Protein AF-A0A7R8D2A6-F1 (afdb_monomer)

Organism: Lepeophtheirus salmonis (NCBI:txid72036)

Secondary structure (DSSP, 8-state):
------PPPHHHHHHHHHHHHHHHHHHHHHHHHHHHHHHTT--HHHHHHHHHHHHHHHHHHHHHHHHHHHHHHHHHHHHHTT-PPPP-----PPP----------TTPPPPB-TT--HHHHHHHHHHHHHHHHHTTGGGS-HHHHHHHHHTTB-HHHHHHHGGG--TT--SS-SSS--HHHHHHHHHHHHS-HHHHHHHHHT--PPTT--HHHHHHHHHHHHHHHTGGG--HHHHHHHHHHHHHHHHHHHHHHHHHHHTT--

Foldseek 3Di:
DDDDDDDPDPVVVVVVVVVVVVVVVVVVVVVVVVVVCVVVVCDPVVVVVVVVVVVVVVVVVVVVVVVVVVVVVVVVVVVVVPDDDDDDDDDDDDDDDPDPQDQDCPLPDAADDPPDALVVLVVRVVSVVVSCVVSVVVPDQQVSNVVSVVVRYDPVLCVVLVVVDDSPAHCDDPPDCHSSNSSSVVNCVSCPLLNLVLCLLPQDDDVPHDPVVSVVVSVVSCVSSVVVPDDPVSVVVNVVVVVVVVVVVVVVVVVVVVVPPD

Solvent-accessible surface area (backbone atoms only — not comparable to full-atom values): 15760 Å² total; per-residue (Å²): 138,86,82,82,80,80,75,79,58,70,71,58,60,53,52,54,52,51,51,52,54,52,50,54,52,50,54,52,50,52,52,53,49,51,51,49,44,58,75,67,65,63,47,73,75,52,49,57,54,50,51,50,52,49,50,54,49,51,51,54,50,51,55,50,50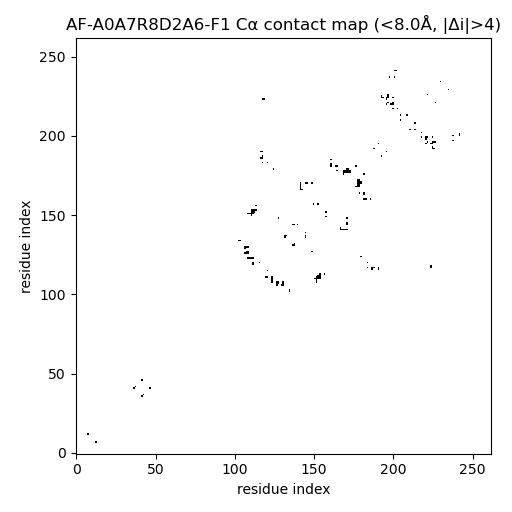,50,56,50,49,58,51,51,51,55,51,53,56,62,56,67,75,67,72,73,84,79,79,87,83,85,84,80,88,81,76,92,73,85,70,83,79,81,75,76,66,89,58,61,58,73,67,49,55,89,85,58,50,71,61,59,50,50,54,43,52,52,40,39,50,52,39,34,60,76,55,50,40,82,77,46,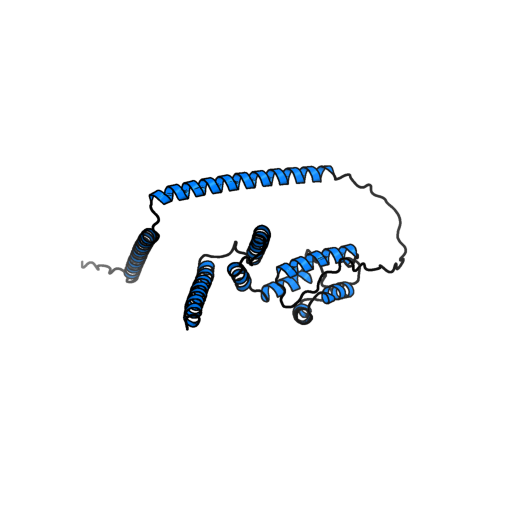60,55,69,59,42,49,51,62,54,51,74,34,43,38,69,72,58,47,66,69,42,47,88,80,52,53,84,83,49,43,64,76,51,94,88,56,89,11,46,55,52,55,50,50,56,50,42,50,67,73,52,37,58,68,56,36,38,49,53,41,78,67,60,70,82,54,90,91,58,56,64,71,61,44,50,56,51,49,55,55,34,39,61,71,26,44,55,92,75,60,52,72,68,58,50,50,56,53,50,54,54,51,54,57,47,52,58,51,54,54,53,51,58,57,59,59,62,69,74,72,79,126

Radius of gyration: 31.32 Å; Cα contacts (8 Å, |Δi|>4): 110; chains: 1; bounding box: 55×88×108 Å

Sequence (262 aa):
MVGRVRKPSEGKLFLDEARIRLQKAYESLEDHYMEKKLWMGIDPDQTDEYNTRLEEYNTQLEEYNTKCQEKLEKLLDTMSLNQQPAEPTLNKPPEPSSSIINIDNSLLPSNLTKDHNPHELAELVKSFKSYFTQNSIDKFPLHVQHTHFYKRIYASLRARISPNIQGATPVFSEVEDGFVKALEDKFLHLCPQFQRRLDFFQYSQRSGQSSAYFVANLEQKAAQANLSEINVDDLHVFLGKMINKLDYDCNLSVAGVVHGIT

Structure (mmCIF, N/CA/C/O backbone):
data_AF-A0A7R8D2A6-F1
#
_entry.id   AF-A0A7R8D2A6-F1
#
loop_
_atom_site.group_PDB
_atom_site.id
_atom_site.type_symbol
_atom_site.label_atom_id
_atom_site.label_alt_id
_atom_site.label_comp_id
_atom_site.label_asym_id
_atom_site.label_entity_id
_atom_site.label_seq_id
_atom_site.pdbx_PDB_ins_code
_atom_site.Cartn_x
_atom_site.Cartn_y
_atom_site.Cartn_z
_atom_site.occupancy
_atom_site.B_iso_or_equiv
_atom_site.auth_seq_id
_atom_site.auth_comp_id
_atom_site.auth_asym_id
_atom_site.auth_atom_id
_atom_site.pdbx_PDB_model_num
ATOM 1 N N . MET A 1 1 ? 13.183 -48.221 66.680 1.00 43.12 1 MET A N 1
ATOM 2 C CA . MET A 1 1 ? 13.020 -47.810 65.269 1.00 43.12 1 MET A CA 1
ATOM 3 C C . MET A 1 1 ? 12.375 -46.433 65.253 1.00 43.12 1 MET A C 1
ATOM 5 O O . MET A 1 1 ? 11.198 -46.332 65.556 1.00 43.12 1 MET A O 1
ATOM 9 N N . VAL A 1 2 ? 13.148 -45.373 65.007 1.00 43.75 2 VAL A N 1
ATOM 10 C CA . VAL A 1 2 ? 12.627 -43.995 64.957 1.00 43.75 2 VAL A CA 1
ATOM 11 C C . VAL A 1 2 ? 12.479 -43.614 63.485 1.00 43.75 2 VAL A C 1
ATOM 13 O O . VAL A 1 2 ? 13.473 -43.505 62.768 1.00 43.75 2 VAL A O 1
ATOM 16 N N . GLY A 1 3 ? 11.235 -43.500 63.017 1.00 52.62 3 GLY A N 1
ATOM 17 C CA . GLY A 1 3 ? 10.915 -43.166 61.631 1.00 52.62 3 GLY A CA 1
ATOM 18 C C . GLY A 1 3 ? 11.256 -41.711 61.317 1.00 52.62 3 GLY A C 1
ATOM 19 O O . GLY A 1 3 ? 10.738 -40.795 61.951 1.00 52.62 3 GLY A O 1
ATOM 20 N N . ARG A 1 4 ? 12.126 -41.482 60.326 1.00 52.50 4 ARG A N 1
ATOM 21 C CA . ARG A 1 4 ? 12.371 -40.141 59.780 1.00 52.50 4 ARG A CA 1
ATOM 22 C C . ARG A 1 4 ? 11.151 -39.691 58.978 1.00 52.50 4 ARG A C 1
ATOM 24 O O . ARG A 1 4 ? 10.925 -40.172 57.870 1.00 52.50 4 ARG A O 1
ATOM 31 N N . VAL A 1 5 ? 10.410 -38.732 59.522 1.00 59.44 5 VAL A N 1
ATOM 32 C CA . VAL A 1 5 ? 9.386 -37.977 58.793 1.00 59.44 5 VAL A CA 1
ATOM 33 C C . VAL A 1 5 ? 10.093 -37.120 57.737 1.00 59.44 5 VAL A C 1
ATOM 35 O O . VAL A 1 5 ? 10.901 -36.251 58.068 1.00 59.44 5 VAL A O 1
ATOM 38 N N . ARG A 1 6 ? 9.848 -37.402 56.451 1.00 54.72 6 ARG A N 1
ATOM 39 C CA . ARG A 1 6 ? 10.399 -36.616 55.337 1.00 54.72 6 ARG A CA 1
ATOM 40 C C . ARG A 1 6 ? 9.693 -35.262 55.299 1.00 54.72 6 ARG A C 1
ATOM 42 O O . ARG A 1 6 ? 8.493 -35.206 55.046 1.00 54.72 6 ARG A O 1
ATOM 49 N N . LYS A 1 7 ? 10.438 -34.182 55.547 1.00 61.62 7 LYS A N 1
ATOM 50 C CA . LYS A 1 7 ? 9.946 -32.816 55.339 1.00 61.62 7 LYS A CA 1
ATOM 51 C C . LYS A 1 7 ? 9.619 -32.628 53.847 1.00 61.62 7 LYS A C 1
ATOM 53 O O . LYS A 1 7 ? 10.422 -33.064 53.016 1.00 61.62 7 LYS A O 1
ATOM 58 N N . PRO A 1 8 ? 8.466 -32.039 53.491 1.00 59.91 8 PRO A N 1
ATOM 59 C CA . PRO A 1 8 ? 8.157 -31.723 52.103 1.00 59.91 8 PRO A CA 1
ATOM 60 C C . PRO A 1 8 ? 9.229 -30.778 51.550 1.00 59.91 8 PRO A C 1
ATOM 62 O O . PRO A 1 8 ? 9.638 -29.833 52.219 1.00 59.91 8 PRO A O 1
ATOM 65 N N . SER A 1 9 ? 9.724 -31.080 50.350 1.00 66.94 9 SER A N 1
ATOM 66 C CA . SER A 1 9 ? 10.716 -30.267 49.644 1.00 66.94 9 SER A CA 1
ATOM 67 C C . SER A 1 9 ? 10.186 -28.845 49.465 1.00 66.94 9 SER A C 1
ATOM 69 O O . SER A 1 9 ? 9.075 -28.692 48.960 1.00 66.94 9 SER A O 1
ATOM 71 N N . GLU A 1 10 ? 10.977 -27.832 49.820 1.00 67.69 10 GLU A N 1
ATOM 72 C CA . GLU A 1 10 ? 10.628 -26.399 49.740 1.00 67.69 10 GLU A CA 1
ATOM 73 C C . GLU A 1 10 ? 10.017 -25.994 48.385 1.00 67.69 10 GLU A C 1
ATOM 75 O O . GLU A 1 10 ? 9.115 -25.163 48.332 1.00 67.69 10 GLU A O 1
ATOM 80 N N . GLY A 1 11 ? 10.400 -26.668 47.294 1.00 64.94 11 GLY A N 1
ATOM 81 C CA . GLY A 1 11 ? 9.812 -26.456 45.969 1.00 64.94 11 GLY A CA 1
ATOM 82 C C . GLY A 1 11 ? 8.315 -26.790 45.842 1.00 64.94 11 GLY A C 1
ATOM 83 O O . GLY A 1 11 ? 7.638 -26.181 45.021 1.00 64.94 11 GLY A O 1
ATOM 84 N N . LYS A 1 12 ? 7.760 -27.707 46.651 1.00 71.12 12 LYS A N 1
ATOM 85 C CA . LYS A 1 12 ? 6.309 -27.991 46.642 1.00 71.12 12 LYS A CA 1
ATOM 86 C C . LYS A 1 12 ? 5.508 -26.858 47.278 1.00 71.12 12 LYS A C 1
ATOM 88 O O . LYS A 1 12 ? 4.483 -26.472 46.735 1.00 71.12 12 LYS A O 1
ATOM 93 N N . LEU A 1 13 ? 6.016 -26.291 48.373 1.00 72.31 13 LEU A N 1
ATOM 94 C CA . LEU A 1 13 ? 5.375 -25.168 49.060 1.00 72.31 13 LEU A CA 1
ATOM 95 C C . LEU A 1 13 ? 5.315 -23.923 48.164 1.00 72.31 13 LEU A C 1
ATOM 97 O O . LEU A 1 13 ? 4.290 -23.252 48.120 1.00 72.31 13 LEU A O 1
ATOM 101 N N . PHE A 1 14 ? 6.373 -23.668 47.389 1.00 74.62 14 PHE A N 1
ATOM 102 C CA . PHE A 1 14 ? 6.407 -22.556 46.438 1.00 74.62 14 PHE A CA 1
ATOM 103 C C . PHE A 1 14 ? 5.375 -22.703 45.305 1.00 74.62 14 PHE A C 1
ATOM 105 O O . PHE A 1 14 ? 4.709 -21.736 44.939 1.00 74.62 14 PHE A O 1
ATOM 112 N N . LEU A 1 15 ? 5.214 -23.914 44.760 1.00 68.50 15 LEU A N 1
ATOM 113 C CA . LEU A 1 15 ? 4.245 -24.180 43.690 1.00 68.50 15 LEU A CA 1
ATOM 114 C C . LEU A 1 15 ? 2.795 -24.080 44.177 1.00 68.50 15 LEU A C 1
ATOM 116 O O . LEU A 1 15 ? 1.954 -23.527 43.467 1.00 68.50 15 LEU A O 1
ATOM 120 N N . ASP A 1 16 ? 2.508 -24.564 45.384 1.00 80.94 16 ASP A N 1
ATOM 121 C CA . ASP A 1 16 ? 1.172 -24.456 45.973 1.00 80.94 16 ASP A CA 1
ATOM 122 C C . ASP A 1 16 ? 0.809 -22.990 46.257 1.00 80.94 16 ASP A C 1
ATOM 124 O O . ASP A 1 16 ? -0.303 -22.550 45.958 1.00 80.94 16 ASP A O 1
ATOM 128 N N . GLU A 1 17 ? 1.762 -22.191 46.741 1.00 84.31 17 GLU A N 1
ATOM 129 C CA . GLU A 1 17 ? 1.551 -20.761 46.969 1.00 84.31 17 GLU A CA 1
ATOM 130 C C . GLU A 1 17 ? 1.339 -19.987 45.658 1.00 84.31 17 GLU A C 1
ATOM 132 O O . GLU A 1 17 ? 0.432 -19.153 45.568 1.00 84.31 17 GLU A O 1
ATOM 137 N N . ALA A 1 18 ? 2.114 -20.294 44.614 1.00 74.19 18 ALA A N 1
ATOM 138 C CA . ALA A 1 18 ? 1.923 -19.711 43.287 1.00 74.19 18 ALA A CA 1
ATOM 139 C C . ALA A 1 18 ? 0.533 -20.040 42.717 1.00 74.19 18 ALA A C 1
ATOM 141 O O . ALA A 1 18 ? -0.138 -19.157 42.181 1.00 74.19 18 ALA A O 1
ATOM 142 N N . ARG A 1 19 ? 0.059 -21.280 42.895 1.00 83.00 19 ARG A N 1
ATOM 143 C CA . ARG A 1 19 ? -1.274 -21.711 42.452 1.00 83.00 19 ARG A CA 1
ATOM 144 C C . ARG A 1 19 ? -2.391 -20.965 43.181 1.00 83.00 19 ARG A C 1
ATOM 146 O O . ARG A 1 19 ? -3.336 -20.518 42.538 1.00 83.00 19 ARG A O 1
ATOM 153 N N . ILE A 1 20 ? -2.263 -20.781 44.495 1.00 90.19 20 ILE A N 1
ATOM 154 C CA . ILE A 1 20 ? -3.233 -20.020 45.297 1.00 90.19 20 ILE A CA 1
ATOM 155 C C . ILE A 1 20 ? -3.281 -18.553 44.850 1.00 90.19 20 ILE A C 1
ATOM 157 O O . ILE A 1 20 ? -4.363 -17.980 44.738 1.00 90.19 20 ILE A O 1
ATOM 161 N N . ARG A 1 21 ? -2.127 -17.935 44.572 1.00 81.38 21 ARG A N 1
ATOM 162 C CA . ARG A 1 21 ? -2.072 -16.547 44.080 1.00 81.38 21 ARG A CA 1
ATOM 163 C C . ARG A 1 21 ? -2.716 -16.405 42.702 1.00 81.38 21 ARG A C 1
ATOM 165 O O . ARG A 1 21 ? -3.439 -15.441 42.480 1.00 81.38 21 ARG A O 1
ATOM 172 N N . LEU A 1 22 ? -2.490 -17.370 41.811 1.00 78.94 22 LEU A N 1
ATOM 173 C CA . LEU A 1 22 ? -3.083 -17.372 40.474 1.00 78.94 22 LEU A CA 1
ATOM 174 C C . LEU A 1 22 ? -4.608 -17.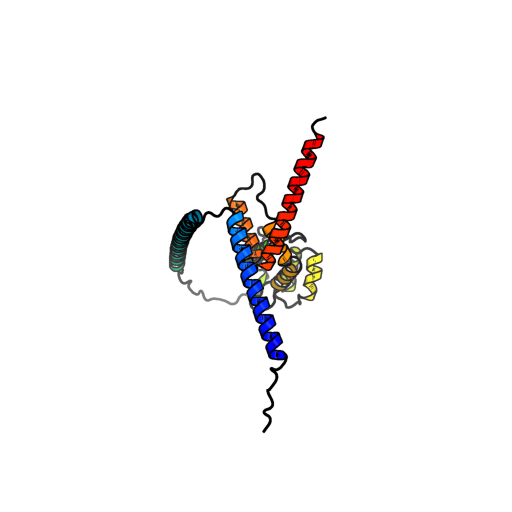529 40.531 1.00 78.94 22 LEU A C 1
ATOM 176 O O . LEU A 1 22 ? -5.321 -16.811 39.840 1.00 78.94 22 LEU A O 1
ATOM 180 N N . GLN A 1 23 ? -5.100 -18.414 41.401 1.00 89.12 23 GLN A N 1
ATOM 181 C CA . GLN A 1 23 ? -6.531 -18.620 41.616 1.00 89.12 23 GLN A CA 1
ATOM 182 C C . GLN A 1 23 ? -7.212 -17.343 42.129 1.00 89.12 23 GLN A C 1
ATOM 184 O O . GLN A 1 23 ? -8.202 -16.901 41.557 1.00 89.12 23 GLN A O 1
ATOM 189 N N . LYS A 1 24 ? -6.626 -16.689 43.141 1.00 89.25 24 LYS A N 1
ATOM 190 C CA . LYS A 1 24 ? -7.143 -15.417 43.671 1.00 89.25 24 LYS A CA 1
ATOM 191 C C . LYS A 1 24 ? -7.137 -14.290 42.638 1.00 89.25 24 LYS A C 1
ATOM 193 O O . LYS A 1 24 ? -8.016 -13.436 42.659 1.00 89.25 24 LYS A O 1
ATOM 198 N N . ALA A 1 25 ? -6.138 -14.262 41.755 1.00 81.88 25 ALA A N 1
ATOM 199 C CA . ALA A 1 25 ? -6.087 -13.288 40.671 1.00 81.88 25 ALA A CA 1
ATOM 200 C C . ALA A 1 25 ? -7.209 -13.523 39.646 1.00 81.88 25 ALA A C 1
ATOM 202 O O . ALA A 1 25 ? -7.785 -12.555 39.162 1.00 81.88 25 ALA A O 1
ATOM 203 N N . TYR A 1 26 ? -7.539 -14.786 39.360 1.00 86.31 26 TYR A N 1
ATOM 204 C CA . TYR A 1 26 ? -8.660 -15.151 38.492 1.00 86.31 26 TYR A CA 1
ATOM 205 C C . TYR A 1 26 ? -10.007 -14.729 39.081 1.00 86.31 26 TYR A C 1
ATOM 207 O O . TYR A 1 26 ? -10.773 -14.056 38.401 1.00 86.31 26 TYR A O 1
ATOM 215 N N . GLU A 1 27 ? -10.255 -15.053 40.351 1.00 90.94 27 GLU A N 1
ATOM 216 C CA . GLU A 1 27 ? -11.493 -14.681 41.056 1.00 90.94 27 GLU A CA 1
ATOM 217 C C . GLU A 1 27 ? -11.672 -13.153 41.096 1.00 90.94 27 GLU A C 1
ATOM 219 O O . GLU A 1 27 ? -12.724 -12.636 40.740 1.00 90.94 27 GLU A O 1
ATOM 224 N N . SER A 1 28 ? -10.601 -12.414 41.404 1.00 90.19 28 SER A N 1
ATOM 225 C CA . SER A 1 28 ? -10.605 -10.943 41.398 1.00 90.19 28 SER A CA 1
ATOM 226 C C . SER A 1 28 ? -10.894 -10.345 40.011 1.00 90.19 28 SER A C 1
ATOM 228 O O . SER A 1 28 ? -11.577 -9.327 39.891 1.00 90.19 28 SER A O 1
ATOM 230 N N . LEU A 1 29 ? -10.385 -10.968 38.942 1.00 83.88 29 LEU A N 1
ATOM 231 C CA . LEU A 1 29 ? -10.642 -10.525 37.570 1.00 83.88 29 LEU A CA 1
ATOM 232 C C . LEU A 1 29 ? -12.105 -10.760 37.170 1.00 83.88 29 LEU A C 1
ATOM 234 O O . LEU A 1 29 ? -12.701 -9.915 36.503 1.00 83.88 29 LEU A O 1
ATOM 238 N N . GLU A 1 30 ? -12.671 -11.893 37.579 1.00 85.94 30 GLU A N 1
ATOM 239 C CA . GLU A 1 30 ? -14.066 -12.252 37.329 1.00 85.94 30 GLU A CA 1
ATOM 240 C C . GLU A 1 30 ? -15.018 -11.299 38.064 1.00 85.94 30 GLU A C 1
ATOM 242 O O . GLU A 1 30 ? -15.922 -10.741 37.439 1.00 85.94 30 GLU A O 1
ATOM 247 N N . ASP A 1 31 ? -14.735 -10.989 39.331 1.00 87.38 31 ASP A N 1
ATOM 248 C CA . ASP A 1 31 ? -15.474 -9.989 40.107 1.00 87.38 31 ASP A CA 1
ATOM 249 C C . ASP A 1 31 ? -15.437 -8.611 39.428 1.00 87.38 31 ASP A C 1
ATOM 251 O O . ASP A 1 31 ? -16.475 -7.977 39.228 1.00 87.38 31 ASP A O 1
ATOM 255 N N . HIS A 1 32 ? -14.258 -8.165 38.983 1.00 79.69 32 HIS A N 1
ATOM 256 C CA . HIS A 1 32 ? -14.100 -6.865 38.326 1.00 79.69 32 HIS A CA 1
ATOM 257 C C . HIS A 1 32 ? -14.775 -6.815 36.942 1.00 79.69 32 HIS A C 1
ATOM 259 O O . HIS A 1 32 ? -15.241 -5.754 36.506 1.00 79.69 32 HIS A O 1
ATOM 265 N N . TYR A 1 33 ? -14.837 -7.943 36.229 1.00 74.38 33 TYR A N 1
ATOM 266 C CA . TYR A 1 33 ? -15.575 -8.069 34.971 1.00 74.38 33 TYR A CA 1
ATOM 267 C C . TYR A 1 33 ? -17.087 -7.983 35.205 1.00 74.38 33 TYR A C 1
ATOM 269 O O . TYR A 1 33 ? -17.775 -7.251 34.489 1.00 74.38 33 TYR A O 1
ATOM 277 N N . MET A 1 34 ? -17.597 -8.663 36.234 1.00 79.94 34 MET A N 1
ATOM 278 C CA . MET A 1 34 ? -19.014 -8.637 36.602 1.00 79.94 34 MET A CA 1
ATOM 279 C C . MET A 1 34 ? -19.446 -7.265 37.121 1.00 79.94 34 MET A C 1
ATOM 281 O O . MET A 1 34 ? -20.488 -6.754 36.708 1.00 79.94 34 MET A O 1
ATOM 285 N N . GLU A 1 35 ? -18.619 -6.617 37.942 1.00 82.44 35 GLU A N 1
ATOM 286 C CA . GLU A 1 35 ? -18.856 -5.251 38.405 1.00 82.44 35 GLU A CA 1
ATOM 287 C C . GLU A 1 35 ? -18.880 -4.277 37.216 1.00 82.44 35 GLU A C 1
ATOM 289 O O . GLU A 1 35 ? -19.818 -3.496 37.063 1.00 82.44 35 GLU A O 1
ATOM 294 N N . LYS A 1 36 ? -17.917 -4.371 36.291 1.00 75.06 36 LYS A N 1
ATOM 295 C CA . LYS A 1 36 ? -17.902 -3.536 35.080 1.00 75.06 36 LYS A CA 1
ATOM 296 C C . LYS A 1 36 ? -19.116 -3.789 34.181 1.00 75.06 36 LYS A C 1
ATOM 298 O O . LYS A 1 36 ? -19.660 -2.835 33.628 1.00 75.06 36 LYS A O 1
ATOM 303 N N . LYS A 1 37 ? -19.563 -5.041 34.044 1.00 69.44 37 LYS A N 1
ATOM 304 C CA . LYS A 1 37 ? -20.785 -5.400 33.307 1.00 69.44 37 LYS A CA 1
ATOM 305 C C . LYS A 1 37 ? -22.026 -4.742 33.925 1.00 69.44 37 LYS A C 1
ATOM 307 O O . LYS A 1 37 ? -22.856 -4.223 33.182 1.00 69.44 37 LYS A O 1
ATOM 312 N N . LEU A 1 38 ? -22.094 -4.678 35.258 1.00 77.56 38 LEU A N 1
ATOM 313 C CA . LEU A 1 38 ? -23.146 -3.984 36.006 1.00 77.56 38 LEU A CA 1
ATOM 314 C C . LEU A 1 38 ? -23.099 -2.457 35.798 1.00 77.56 38 LEU A C 1
ATOM 316 O O . LEU A 1 38 ? -24.126 -1.845 35.518 1.00 77.56 38 LEU A O 1
ATOM 320 N N . TRP A 1 39 ? -21.913 -1.841 35.865 1.00 70.44 39 TRP A N 1
ATOM 321 C CA . TRP A 1 39 ? -21.736 -0.393 35.653 1.00 70.44 39 TRP A CA 1
ATOM 322 C C . TRP A 1 39 ? -22.000 0.063 34.217 1.00 70.44 39 TRP A C 1
ATOM 324 O O . TRP A 1 39 ? -22.409 1.202 34.002 1.00 70.44 39 TRP A O 1
ATOM 334 N N . MET A 1 40 ? -21.785 -0.808 33.230 1.00 70.25 40 MET A N 1
ATOM 335 C CA . MET A 1 40 ? -22.114 -0.518 31.832 1.00 70.25 40 MET A CA 1
ATOM 336 C C . MET A 1 40 ? -23.622 -0.583 31.545 1.00 70.25 40 MET A C 1
ATOM 338 O O . MET A 1 40 ? -24.018 -0.311 30.415 1.00 70.25 40 MET A O 1
ATOM 342 N N . GLY A 1 41 ? -24.462 -0.922 32.534 1.00 63.50 41 GLY A N 1
ATOM 343 C CA . GLY A 1 41 ? -25.917 -0.945 32.376 1.00 63.50 41 GLY A CA 1
ATOM 344 C C . GLY A 1 41 ? -26.398 -1.960 31.339 1.00 63.50 41 GLY A C 1
ATOM 345 O O . GLY A 1 41 ? -27.469 -1.778 30.768 1.00 63.50 41 GLY A O 1
ATOM 346 N N . ILE A 1 42 ? -25.602 -3.003 31.073 1.00 64.44 42 ILE A N 1
ATOM 347 C CA . ILE A 1 42 ? -25.998 -4.096 30.187 1.00 64.44 42 ILE A CA 1
ATOM 348 C C . ILE A 1 42 ? -27.004 -4.935 30.966 1.00 64.44 42 ILE A C 1
ATOM 350 O O . ILE A 1 42 ? -26.629 -5.823 31.735 1.00 64.44 42 ILE A O 1
ATOM 354 N N . ASP A 1 43 ? -28.278 -4.593 30.806 1.00 65.69 43 ASP A N 1
ATOM 355 C CA . ASP A 1 43 ? -29.389 -5.387 31.307 1.00 65.69 43 ASP A CA 1
ATOM 356 C C . ASP A 1 43 ? -29.233 -6.816 30.746 1.00 65.69 43 ASP A C 1
ATOM 358 O O . ASP A 1 43 ? -29.046 -6.970 29.531 1.00 65.69 43 ASP A O 1
ATOM 362 N N . PRO A 1 44 ? -29.216 -7.878 31.571 1.00 62.25 44 PRO A N 1
ATOM 363 C CA . PRO A 1 44 ? -29.169 -9.247 31.063 1.00 62.25 44 PRO A CA 1
ATOM 364 C C . PRO A 1 44 ? -30.269 -9.519 30.024 1.00 62.25 44 PRO A C 1
ATOM 366 O O . PRO A 1 44 ? -29.987 -10.209 29.047 1.00 62.25 44 PRO A O 1
ATOM 369 N N . ASP A 1 45 ? -31.434 -8.871 30.133 1.00 63.62 45 ASP A N 1
ATOM 370 C CA . ASP A 1 45 ? -32.515 -8.963 29.139 1.00 63.62 45 ASP A CA 1
ATOM 371 C C . ASP A 1 45 ? -32.166 -8.271 27.799 1.00 63.62 45 ASP A C 1
ATOM 373 O O . ASP A 1 45 ? -32.615 -8.695 26.735 1.00 63.62 45 ASP A O 1
ATOM 377 N N . GLN A 1 46 ? -31.291 -7.257 27.800 1.00 64.94 46 GLN A N 1
ATOM 378 C CA . GLN A 1 46 ? -30.755 -6.654 26.567 1.00 64.94 46 GLN A CA 1
ATOM 379 C C . GLN A 1 46 ? -29.666 -7.507 25.910 1.00 64.94 46 GLN A C 1
ATOM 381 O O . GLN A 1 46 ? -29.342 -7.288 24.742 1.00 64.94 46 GLN A O 1
ATOM 386 N N . THR A 1 47 ? -29.095 -8.481 26.627 1.00 71.81 47 THR A N 1
ATOM 387 C CA . THR A 1 47 ? -28.115 -9.407 26.040 1.00 71.81 47 THR A CA 1
ATOM 388 C C . THR A 1 47 ? -28.793 -10.307 25.007 1.00 71.81 47 THR A C 1
ATOM 390 O O . THR A 1 47 ? -28.224 -10.542 23.943 1.00 71.81 47 THR A O 1
ATOM 393 N N . ASP A 1 48 ? -30.033 -10.726 25.266 1.00 78.94 48 ASP A N 1
ATOM 394 C CA . ASP A 1 48 ? -30.823 -11.526 24.328 1.00 78.94 48 ASP A CA 1
ATOM 395 C C . ASP A 1 48 ? -31.271 -10.705 23.111 1.00 78.94 48 ASP A C 1
ATOM 397 O O . ASP A 1 48 ? -31.160 -11.178 21.978 1.00 78.94 48 ASP A O 1
ATOM 401 N N . GLU A 1 49 ? -31.686 -9.446 23.303 1.00 78.75 49 GLU A N 1
ATOM 402 C CA . GLU A 1 49 ? -31.992 -8.541 22.183 1.00 78.75 49 GLU A CA 1
ATOM 403 C C . GLU A 1 49 ? -30.742 -8.261 21.330 1.00 78.75 49 GLU A C 1
ATOM 405 O O . GLU A 1 49 ? -30.804 -8.275 20.099 1.00 78.75 49 GLU A O 1
ATOM 410 N N . TYR A 1 50 ? -29.586 -8.049 21.967 1.00 71.12 50 TYR A N 1
ATOM 411 C CA . TYR A 1 50 ? -28.316 -7.840 21.273 1.00 71.12 50 TYR A CA 1
ATOM 412 C C . TYR A 1 50 ? -27.884 -9.077 20.482 1.00 71.12 50 TYR A C 1
ATOM 414 O O . TYR A 1 50 ? -27.523 -8.949 19.313 1.00 71.12 50 TYR A O 1
ATOM 422 N N . ASN A 1 51 ? -27.960 -10.266 21.085 1.00 80.94 51 ASN A N 1
ATOM 423 C CA . ASN A 1 51 ? -27.644 -11.525 20.411 1.00 80.94 51 ASN A CA 1
ATOM 424 C C . ASN A 1 51 ? -28.589 -11.773 19.229 1.00 80.94 51 ASN A C 1
ATOM 426 O O . ASN A 1 51 ? -28.122 -12.124 18.151 1.00 80.94 51 ASN A O 1
ATOM 430 N N . THR A 1 52 ? -29.885 -11.487 19.392 1.00 88.94 52 THR A N 1
ATOM 431 C CA . THR A 1 52 ? -30.875 -11.577 18.306 1.00 88.94 52 THR A CA 1
ATOM 432 C C . THR A 1 52 ? -30.510 -10.640 17.151 1.00 88.94 52 THR A C 1
ATOM 434 O O . THR A 1 52 ? -30.421 -11.070 16.004 1.00 88.94 52 THR A O 1
ATOM 437 N N . ARG A 1 53 ? -30.203 -9.367 17.435 1.00 77.44 53 ARG A N 1
ATOM 438 C CA . ARG A 1 53 ? -29.761 -8.410 16.402 1.00 77.44 53 ARG A CA 1
ATOM 439 C C . ARG A 1 53 ? -28.442 -8.818 15.744 1.00 77.44 53 ARG A C 1
ATOM 441 O O . ARG A 1 53 ? -28.238 -8.550 14.561 1.00 77.44 53 ARG A O 1
ATOM 448 N N . LEU A 1 54 ? -27.534 -9.437 16.497 1.00 73.56 54 LEU A N 1
ATOM 449 C CA . LEU A 1 54 ? -26.265 -9.936 15.976 1.00 73.56 54 LEU A CA 1
ATOM 450 C C . LEU A 1 54 ? -26.485 -11.116 15.016 1.00 73.56 54 LEU A C 1
ATOM 452 O O . LEU A 1 54 ? -25.865 -11.156 13.954 1.00 73.56 54 LEU A O 1
ATOM 456 N N . GLU A 1 55 ? -27.390 -12.038 15.346 1.00 90.25 55 GLU A N 1
ATOM 457 C CA . GLU A 1 55 ? -27.804 -13.136 14.462 1.00 90.25 55 GLU A CA 1
ATOM 458 C C . GLU A 1 55 ? -28.487 -12.621 13.186 1.00 90.25 55 GLU A C 1
ATOM 460 O O . GLU A 1 55 ? -28.149 -13.066 12.085 1.00 90.25 55 GLU A O 1
ATOM 465 N N . GLU A 1 56 ? -29.378 -11.631 13.298 1.00 90.38 56 GLU A N 1
ATOM 466 C CA . GLU A 1 56 ? -30.001 -10.970 12.142 1.00 90.38 56 GLU A CA 1
ATOM 467 C C . GLU A 1 56 ? -28.954 -10.322 11.226 1.00 90.38 56 GLU A C 1
ATOM 469 O O . GLU A 1 56 ? -29.016 -10.465 10.002 1.00 90.38 56 GLU A O 1
ATOM 474 N N . TYR A 1 57 ? -27.965 -9.635 11.803 1.00 78.69 57 TYR A N 1
ATOM 475 C CA . TYR A 1 57 ? -26.885 -9.007 11.043 1.00 78.69 57 TYR A CA 1
ATOM 476 C C . TYR A 1 57 ? -26.000 -10.041 10.335 1.00 78.69 57 TYR A C 1
ATOM 478 O O . TYR A 1 57 ? -25.679 -9.877 9.157 1.00 78.69 57 TYR A O 1
ATOM 486 N N . ASN A 1 58 ? -25.642 -11.127 11.024 1.00 82.88 58 ASN A N 1
ATOM 487 C CA . ASN A 1 58 ? -24.872 -12.220 10.430 1.00 82.88 58 ASN A CA 1
ATOM 488 C C . ASN A 1 58 ? -25.636 -12.881 9.275 1.00 82.88 58 ASN A C 1
ATOM 490 O O . ASN A 1 58 ? -25.052 -13.120 8.220 1.00 82.88 58 ASN A O 1
ATOM 494 N N . THR A 1 59 ? -26.948 -13.076 9.427 1.00 95.38 59 THR A N 1
ATOM 495 C CA . THR A 1 59 ? -27.816 -13.611 8.365 1.00 95.38 59 THR A CA 1
ATOM 496 C C . THR A 1 59 ? -27.810 -12.700 7.131 1.00 95.38 59 THR A C 1
ATOM 498 O O . THR A 1 59 ? -27.585 -13.160 6.012 1.00 95.38 59 THR A O 1
ATOM 501 N N . GLN A 1 60 ? -27.969 -11.384 7.316 1.00 86.88 60 GLN A N 1
ATOM 502 C CA . GLN A 1 60 ? -27.910 -10.415 6.211 1.00 86.88 60 GLN A CA 1
ATOM 503 C C . GLN A 1 60 ? -26.542 -10.404 5.511 1.00 86.88 60 GLN A C 1
ATOM 505 O O . GLN A 1 60 ? -26.459 -10.240 4.289 1.00 86.88 60 GLN A O 1
ATOM 510 N N . LEU A 1 61 ? -25.459 -10.583 6.272 1.00 81.56 61 LEU A N 1
ATOM 511 C CA . LEU A 1 61 ? -24.105 -10.654 5.731 1.00 81.56 61 LEU A CA 1
ATOM 512 C C . LEU A 1 61 ? -23.907 -11.911 4.866 1.00 81.56 61 LEU A C 1
ATOM 514 O O . LEU A 1 61 ? -23.312 -11.825 3.788 1.00 81.56 61 LEU A O 1
ATOM 518 N N . GLU A 1 62 ? -24.427 -13.062 5.296 1.00 89.00 62 GLU A N 1
ATOM 519 C CA . GLU A 1 62 ? -24.403 -14.310 4.521 1.00 89.00 62 GLU A CA 1
ATOM 520 C C . GLU A 1 62 ? -25.210 -14.199 3.220 1.00 89.00 62 GLU A C 1
ATOM 522 O O . GLU A 1 62 ? -24.720 -14.585 2.151 1.00 89.00 62 GLU A O 1
ATOM 527 N N . GLU A 1 63 ? -26.401 -13.595 3.267 1.00 93.56 63 GLU A N 1
ATOM 528 C CA . GLU A 1 63 ? -27.208 -13.316 2.071 1.00 93.56 63 GLU A CA 1
ATOM 529 C C . GLU A 1 63 ? -26.461 -12.407 1.082 1.00 93.56 63 GLU A C 1
ATOM 531 O O . GLU A 1 63 ? -26.432 -12.663 -0.129 1.00 93.56 63 GLU A O 1
ATOM 536 N N . TYR A 1 64 ? -25.808 -11.355 1.587 1.00 81.38 64 TYR A N 1
ATOM 537 C CA . TYR A 1 64 ? -25.021 -10.439 0.762 1.00 81.38 64 TYR A CA 1
ATOM 538 C C . TYR A 1 64 ? -23.818 -11.132 0.108 1.00 81.38 64 TYR A C 1
ATOM 540 O O . TYR A 1 64 ? -23.569 -10.943 -1.089 1.00 81.38 64 TYR A O 1
ATOM 548 N N . ASN A 1 65 ? -23.094 -11.962 0.864 1.00 80.31 65 ASN A N 1
ATOM 549 C CA . ASN A 1 65 ? -21.957 -12.732 0.358 1.00 80.31 65 ASN A CA 1
ATOM 550 C C . ASN A 1 65 ? -22.388 -13.729 -0.721 1.00 80.31 65 ASN A C 1
ATOM 552 O O . ASN A 1 65 ? -21.756 -13.790 -1.779 1.00 80.31 65 ASN A O 1
ATOM 556 N N . THR A 1 66 ? -23.502 -14.430 -0.506 1.00 94.06 66 THR A N 1
ATOM 557 C CA . THR A 1 66 ? -24.092 -15.355 -1.488 1.00 94.06 66 THR A CA 1
ATOM 558 C C . THR A 1 66 ? -24.412 -14.625 -2.793 1.00 94.06 66 THR A C 1
ATOM 560 O O . THR A 1 66 ? -23.978 -15.025 -3.874 1.00 94.06 66 THR A O 1
ATOM 563 N N . LYS A 1 67 ? -25.067 -13.464 -2.704 1.00 89.38 67 LYS A N 1
ATOM 564 C CA . LYS A 1 67 ? -25.408 -12.641 -3.875 1.00 89.38 67 LYS A CA 1
ATOM 565 C C . LYS A 1 67 ? -24.176 -12.114 -4.621 1.00 89.38 67 LYS A C 1
ATOM 567 O O . LYS A 1 67 ? -24.219 -11.929 -5.841 1.00 89.38 67 LYS A O 1
ATOM 572 N N . CYS A 1 68 ? -23.085 -11.835 -3.908 1.00 73.88 68 CYS A N 1
ATOM 573 C CA . CYS A 1 68 ? -21.811 -11.457 -4.519 1.00 73.88 68 CYS A CA 1
ATOM 574 C C . CYS A 1 68 ? -21.157 -12.635 -5.251 1.00 73.88 68 CYS A C 1
ATOM 576 O O . CYS A 1 68 ? -20.684 -12.449 -6.374 1.00 73.88 68 CYS A O 1
ATOM 578 N N . GLN A 1 69 ? -21.177 -13.835 -4.665 1.00 84.38 69 GLN A N 1
ATOM 579 C CA . GLN A 1 69 ? -20.657 -15.050 -5.299 1.00 84.38 69 GLN A CA 1
ATOM 580 C C . GLN A 1 69 ? -21.411 -15.384 -6.591 1.00 84.38 69 GLN A C 1
ATOM 582 O O . GLN A 1 69 ? -20.774 -15.566 -7.626 1.00 84.38 69 GLN A O 1
ATOM 587 N N . GLU A 1 70 ? -22.746 -15.330 -6.584 1.00 92.88 70 GLU A N 1
ATOM 588 C CA . GLU A 1 70 ? -23.558 -15.551 -7.792 1.00 92.88 70 GLU A CA 1
ATOM 589 C C . GLU A 1 70 ? -23.232 -14.557 -8.919 1.00 92.88 70 GLU A C 1
ATOM 591 O O . GLU A 1 70 ? -23.247 -14.897 -10.104 1.00 92.88 70 GLU A O 1
ATOM 596 N N . LYS A 1 71 ? -22.958 -13.290 -8.577 1.00 88.00 71 LYS A N 1
ATOM 597 C CA . LYS A 1 71 ? -22.543 -12.283 -9.566 1.00 88.00 71 LYS A CA 1
ATOM 598 C C . LYS A 1 71 ? -21.155 -12.576 -10.128 1.00 88.00 71 LYS A C 1
ATOM 600 O O . LYS A 1 71 ? -20.938 -12.357 -11.319 1.00 88.00 71 LYS A O 1
ATOM 605 N N . LEU A 1 72 ? -20.229 -13.031 -9.285 1.00 84.56 72 LEU A N 1
ATOM 606 C CA . LEU A 1 72 ? -18.873 -13.378 -9.698 1.00 84.56 72 LEU A CA 1
ATOM 607 C C . LEU A 1 72 ? -18.875 -14.583 -10.647 1.00 84.56 72 LEU A C 1
ATOM 609 O O . LEU A 1 72 ? -18.211 -14.538 -11.680 1.00 84.56 72 LEU A O 1
ATOM 613 N N . GLU A 1 73 ? -19.667 -15.610 -10.342 1.00 90.50 73 GLU A N 1
ATOM 614 C CA . GLU A 1 73 ? -19.834 -16.798 -11.186 1.00 90.50 73 GLU A CA 1
ATOM 615 C C . GLU A 1 73 ? -20.389 -16.428 -12.569 1.00 90.50 73 GLU A C 1
ATOM 617 O O . GLU A 1 73 ? -19.799 -16.772 -13.592 1.00 90.50 73 GLU A O 1
ATOM 622 N N . LYS A 1 74 ? -21.427 -15.580 -12.620 1.00 89.00 74 LYS A N 1
ATOM 623 C CA . LYS A 1 74 ? -21.966 -15.058 -13.889 1.00 89.00 74 LYS A CA 1
ATOM 624 C C . LYS A 1 74 ? -20.923 -14.306 -14.720 1.00 89.00 74 LYS A C 1
ATOM 626 O O . LYS A 1 74 ? -20.929 -14.411 -15.944 1.00 89.00 74 LYS A O 1
ATOM 631 N N . LEU A 1 75 ? -20.035 -13.537 -14.085 1.00 78.81 75 LEU A N 1
ATOM 632 C CA . LEU A 1 75 ? -18.959 -12.839 -14.796 1.00 78.81 75 LEU A CA 1
ATOM 633 C C . LEU A 1 75 ? -17.924 -13.819 -15.362 1.00 78.81 75 LEU A C 1
ATOM 635 O O . LEU A 1 75 ? -17.511 -13.663 -16.512 1.00 78.81 75 LEU A O 1
ATOM 639 N N . LEU A 1 76 ? -17.546 -14.845 -14.599 1.00 77.56 76 LEU A N 1
ATOM 640 C CA . LEU A 1 76 ? -16.620 -15.886 -15.056 1.00 77.56 76 LEU A CA 1
ATOM 641 C C . LEU A 1 76 ? -17.178 -16.673 -16.252 1.00 77.56 76 LEU A C 1
ATOM 643 O O . LEU A 1 76 ? -16.450 -16.901 -17.225 1.00 77.56 76 LEU A O 1
ATOM 647 N N . ASP A 1 77 ? -18.473 -16.990 -16.241 1.00 84.31 77 ASP A N 1
ATOM 648 C CA . ASP A 1 77 ? -19.148 -17.645 -17.368 1.00 84.31 77 ASP A CA 1
ATOM 649 C C . ASP A 1 77 ? -19.137 -16.772 -18.630 1.00 84.31 77 ASP A C 1
ATOM 651 O O . ASP A 1 77 ? -18.829 -17.249 -19.727 1.00 84.31 77 ASP A O 1
ATOM 655 N N . THR A 1 78 ? -19.387 -15.462 -18.492 1.00 77.50 78 THR A N 1
ATOM 656 C CA . THR A 1 78 ? -19.333 -14.537 -19.641 1.00 77.50 78 THR A CA 1
ATOM 657 C C . THR A 1 78 ? -17.930 -14.388 -20.233 1.00 77.50 78 THR A C 1
ATOM 659 O O . THR A 1 78 ? -17.794 -14.155 -21.434 1.00 77.50 78 THR A O 1
ATOM 662 N N . MET A 1 79 ? -16.880 -14.546 -19.423 1.00 71.75 79 MET A N 1
ATOM 663 C CA . MET A 1 79 ? -15.492 -14.469 -19.887 1.00 71.75 79 MET A CA 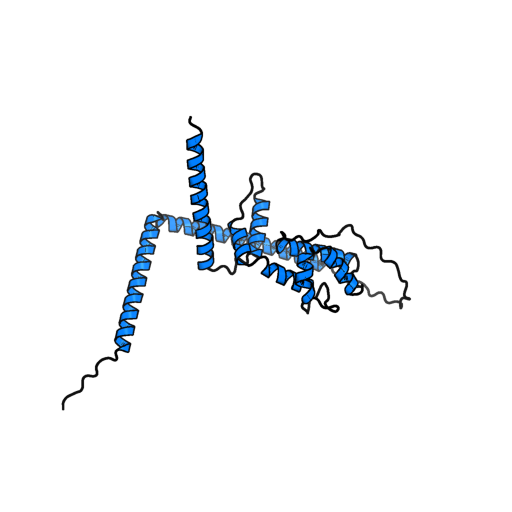1
ATOM 664 C C . MET A 1 79 ? -15.033 -15.745 -20.602 1.00 71.75 79 MET A C 1
ATOM 666 O O . MET A 1 79 ? -14.272 -15.657 -21.567 1.00 71.75 79 MET A O 1
ATOM 670 N N . SER A 1 80 ? -15.521 -16.916 -20.185 1.00 70.50 80 SER A N 1
ATOM 671 C CA . SER A 1 80 ? -15.162 -18.197 -20.812 1.00 70.50 80 SER A CA 1
ATOM 672 C C . SER A 1 80 ? -15.745 -18.368 -22.222 1.00 70.50 80 SER A C 1
ATOM 674 O O . SER A 1 80 ? -15.163 -19.070 -23.044 1.00 70.50 80 SER A O 1
ATOM 676 N N . LEU A 1 81 ? -16.844 -17.680 -22.549 1.00 59.88 81 LEU A N 1
ATOM 677 C CA . LEU A 1 81 ? -17.488 -17.747 -23.870 1.00 59.88 81 LEU A CA 1
ATOM 678 C C . LEU A 1 81 ? -16.786 -16.927 -24.974 1.00 59.88 81 LEU A C 1
ATOM 680 O O . LEU A 1 81 ? -17.120 -17.096 -26.144 1.00 59.88 81 LEU A O 1
ATOM 684 N N . ASN A 1 82 ? -15.801 -16.080 -24.642 1.00 56.72 82 ASN A N 1
ATOM 685 C CA . ASN A 1 82 ? -15.136 -15.176 -25.599 1.00 56.72 82 ASN A CA 1
ATOM 686 C C . ASN A 1 82 ? -13.711 -15.595 -26.014 1.00 56.72 82 ASN A C 1
ATOM 688 O O . ASN A 1 82 ? -13.010 -14.823 -26.671 1.00 56.72 82 ASN A O 1
ATOM 692 N N . GLN A 1 83 ? -13.261 -16.807 -25.680 1.00 50.69 83 GLN A N 1
ATOM 693 C CA . GLN A 1 83 ? -11.970 -17.320 -26.153 1.00 50.69 83 GLN A CA 1
ATOM 694 C C . GLN A 1 83 ? -12.132 -18.069 -27.481 1.00 50.69 83 GLN A C 1
ATOM 696 O O . GLN A 1 83 ? -12.218 -19.294 -27.529 1.00 50.69 83 GLN A O 1
ATOM 701 N N . GLN A 1 84 ? -12.163 -17.319 -28.582 1.00 53.75 84 GLN A N 1
ATOM 702 C CA . GLN A 1 84 ? -11.987 -17.883 -29.918 1.00 53.75 84 GLN A CA 1
ATOM 703 C C . GLN A 1 84 ? -10.475 -18.076 -30.180 1.00 53.75 84 GLN A C 1
ATOM 705 O O . GLN A 1 84 ? -9.702 -17.144 -29.937 1.00 53.75 84 GLN A O 1
ATOM 710 N N . PRO A 1 85 ? -10.016 -19.255 -30.640 1.00 46.88 85 PRO A N 1
ATOM 711 C CA . PRO A 1 85 ? -8.599 -19.494 -30.888 1.00 46.88 85 PRO A CA 1
ATOM 712 C C . PRO A 1 85 ? -8.108 -18.635 -32.057 1.00 46.88 85 PRO A C 1
ATOM 714 O O . PRO A 1 85 ? -8.617 -18.738 -33.172 1.00 46.88 85 PRO A O 1
ATOM 717 N N . ALA A 1 86 ? -7.115 -17.786 -31.793 1.00 49.66 86 ALA A N 1
ATOM 718 C CA . ALA A 1 86 ? -6.410 -17.049 -32.831 1.00 49.66 86 ALA A CA 1
ATOM 719 C C . ALA A 1 86 ? -5.568 -18.022 -33.674 1.00 49.66 86 ALA A C 1
ATOM 721 O O . ALA A 1 86 ? -4.774 -18.798 -33.138 1.00 49.66 86 ALA A O 1
ATOM 722 N N . GLU A 1 87 ? -5.759 -17.981 -34.993 1.00 47.50 87 GLU A N 1
ATOM 723 C CA . GLU A 1 87 ? -4.995 -18.777 -35.953 1.00 47.50 87 GLU A CA 1
ATOM 724 C C . GLU A 1 87 ? -3.502 -18.383 -35.968 1.00 47.50 87 GLU A C 1
ATOM 726 O O . GLU A 1 87 ? -3.163 -17.200 -35.866 1.00 47.50 87 GLU A O 1
ATOM 731 N N . PRO A 1 88 ? -2.584 -19.352 -36.141 1.00 50.91 88 PRO A N 1
ATOM 732 C CA . PRO A 1 88 ? -1.156 -19.085 -36.222 1.00 50.91 88 PRO A CA 1
ATOM 733 C C . PRO A 1 88 ? -0.752 -18.646 -37.637 1.00 50.91 88 PRO A C 1
ATOM 735 O O . PRO A 1 88 ? -0.549 -19.469 -38.531 1.00 50.91 88 PRO A O 1
ATOM 738 N N . THR A 1 89 ? -0.554 -17.344 -37.844 1.00 41.22 89 THR A N 1
ATOM 739 C CA . THR A 1 89 ? 0.129 -16.834 -39.044 1.00 41.22 89 THR A CA 1
ATOM 740 C C . THR A 1 89 ? 1.646 -16.967 -38.918 1.00 41.22 89 THR A C 1
ATOM 742 O O . THR A 1 89 ? 2.324 -16.184 -38.255 1.00 41.22 89 THR A O 1
ATOM 745 N N . LEU A 1 90 ? 2.170 -17.971 -39.615 1.00 58.53 90 LEU A N 1
ATOM 746 C CA . LEU A 1 90 ? 3.563 -18.121 -40.022 1.00 58.53 90 LEU A CA 1
ATOM 747 C C . LEU A 1 90 ? 3.891 -17.055 -41.087 1.00 58.53 90 LEU A C 1
ATOM 749 O O . LEU A 1 90 ? 3.211 -17.036 -42.111 1.00 58.53 90 LEU A O 1
ATOM 753 N N . ASN A 1 91 ? 4.908 -16.200 -40.883 1.00 47.91 91 ASN A N 1
ATOM 754 C CA . ASN A 1 91 ? 5.965 -15.922 -41.879 1.00 47.91 91 ASN A CA 1
ATOM 755 C C . ASN A 1 91 ? 6.900 -14.729 -41.565 1.00 47.91 91 ASN A C 1
ATOM 757 O O . ASN A 1 91 ? 6.467 -13.609 -41.319 1.00 47.91 91 ASN A O 1
ATOM 761 N N . LYS A 1 92 ? 8.182 -15.016 -41.847 1.00 45.50 92 LYS A N 1
ATOM 762 C CA . LYS A 1 92 ? 9.287 -14.172 -42.348 1.00 45.50 92 LYS A CA 1
ATOM 763 C C . LYS A 1 92 ? 10.245 -13.496 -41.335 1.00 45.50 92 LYS A C 1
ATOM 765 O O . LYS A 1 92 ? 9.791 -12.789 -40.442 1.00 45.50 92 LYS A O 1
ATOM 770 N N . PRO A 1 93 ? 11.582 -13.661 -41.499 1.00 56.38 93 PRO A N 1
ATOM 771 C CA . PRO A 1 93 ? 12.588 -12.987 -40.670 1.00 56.38 93 PRO A CA 1
ATOM 772 C C . PRO A 1 93 ? 12.630 -11.474 -40.958 1.00 56.38 93 PRO A C 1
ATOM 774 O O . PRO A 1 93 ? 12.735 -11.106 -42.133 1.00 56.38 93 PRO A O 1
ATOM 777 N N . PRO A 1 94 ? 12.569 -10.598 -39.938 1.00 51.28 94 PRO A N 1
ATOM 778 C CA . PRO A 1 94 ? 12.653 -9.157 -40.136 1.00 51.28 94 PRO A CA 1
ATOM 779 C C . PRO A 1 94 ? 14.109 -8.680 -40.239 1.00 51.28 94 PRO A C 1
ATOM 781 O O . PRO A 1 94 ? 14.953 -8.999 -39.402 1.00 51.28 94 PRO A O 1
ATOM 784 N N . GLU A 1 95 ? 14.381 -7.878 -41.269 1.00 55.19 95 GLU A N 1
ATOM 785 C CA . GLU A 1 95 ? 15.553 -7.004 -41.341 1.00 55.19 95 GLU A CA 1
ATOM 786 C C . GLU A 1 95 ? 15.476 -5.917 -40.249 1.00 55.19 95 GLU A C 1
ATOM 788 O O . GLU A 1 95 ? 14.376 -5.484 -39.890 1.00 55.19 95 GLU A O 1
ATOM 793 N N . PRO A 1 96 ? 16.615 -5.442 -39.710 1.00 51.72 96 PRO A N 1
ATOM 794 C CA . PRO A 1 96 ? 16.643 -4.453 -38.638 1.00 51.72 96 PRO A CA 1
ATOM 795 C C . PRO A 1 96 ? 16.301 -3.052 -39.165 1.00 51.72 96 PRO A C 1
ATOM 797 O O . PRO A 1 96 ? 17.172 -2.217 -39.400 1.00 51.72 96 PRO A O 1
ATOM 800 N N . SER A 1 97 ? 15.012 -2.769 -39.328 1.00 52.97 97 SER A N 1
ATOM 801 C CA . SER A 1 97 ? 14.506 -1.405 -39.457 1.00 52.97 97 SER A CA 1
ATOM 802 C C . SER A 1 97 ? 14.488 -0.755 -38.074 1.00 52.97 97 SER A C 1
ATOM 804 O O . SER A 1 97 ? 13.634 -1.057 -37.240 1.00 52.97 97 SER A O 1
ATOM 806 N N . SER A 1 98 ? 15.433 0.146 -37.822 1.00 53.28 98 SER A N 1
ATOM 807 C CA . SER A 1 98 ? 15.454 1.055 -36.675 1.00 53.28 98 SER A CA 1
ATOM 808 C C . SER A 1 98 ? 14.338 2.098 -36.810 1.00 53.28 98 SER A C 1
ATOM 810 O O . SER A 1 98 ? 14.568 3.273 -37.087 1.00 53.28 98 SER A O 1
ATOM 812 N N . SER A 1 99 ? 13.091 1.663 -36.637 1.00 59.28 99 SER A N 1
ATOM 813 C CA . SER A 1 99 ? 11.952 2.560 -36.480 1.00 59.28 99 SER A CA 1
ATOM 814 C C . SER A 1 99 ? 12.126 3.342 -35.181 1.00 59.28 99 SER A C 1
ATOM 816 O O . SER A 1 99 ? 12.177 2.754 -34.100 1.00 59.28 99 SER A O 1
ATOM 818 N N . ILE A 1 100 ? 12.227 4.665 -35.290 1.00 68.06 100 ILE A N 1
ATOM 819 C CA . ILE A 1 100 ? 12.179 5.583 -34.151 1.00 68.06 100 ILE A CA 1
ATOM 820 C C . ILE A 1 100 ? 10.806 5.397 -33.492 1.00 68.06 100 ILE A C 1
ATOM 822 O O . ILE A 1 100 ? 9.789 5.833 -34.028 1.00 68.06 100 ILE A O 1
ATOM 826 N N . ILE A 1 101 ? 10.764 4.678 -32.368 1.00 76.88 101 ILE A N 1
ATOM 827 C CA . ILE A 1 101 ? 9.540 4.463 -31.593 1.00 76.88 101 ILE A CA 1
ATOM 828 C C . ILE A 1 101 ? 9.189 5.799 -30.930 1.00 76.88 101 ILE A C 1
ATOM 830 O O . ILE A 1 101 ? 9.888 6.251 -30.022 1.00 76.88 101 ILE A O 1
ATOM 834 N N . ASN A 1 102 ? 8.123 6.448 -31.400 1.00 82.50 102 ASN A N 1
ATOM 835 C CA . ASN A 1 102 ? 7.583 7.638 -30.749 1.00 82.50 102 ASN A CA 1
ATOM 836 C C . ASN A 1 102 ? 6.898 7.222 -29.443 1.00 82.50 102 ASN A C 1
ATOM 838 O O . ASN A 1 102 ? 5.911 6.492 -29.465 1.00 82.50 102 ASN A O 1
ATOM 842 N N . ILE A 1 103 ? 7.440 7.685 -28.316 1.00 87.75 103 ILE A N 1
ATOM 843 C CA . ILE A 1 103 ? 6.885 7.436 -26.982 1.00 87.75 103 ILE A CA 1
ATOM 844 C C . ILE A 1 103 ? 5.680 8.358 -26.771 1.00 87.75 103 ILE A C 1
ATOM 846 O O . ILE A 1 103 ? 5.821 9.585 -26.765 1.00 87.75 103 ILE A O 1
ATOM 850 N N . ASP A 1 104 ? 4.510 7.763 -26.566 1.00 90.56 104 ASP A N 1
ATOM 851 C CA . ASP A 1 104 ? 3.297 8.462 -26.170 1.00 90.56 104 ASP A CA 1
ATOM 852 C C . ASP A 1 104 ? 3.334 8.784 -24.669 1.00 90.56 104 ASP A C 1
ATOM 854 O O . ASP A 1 104 ? 3.351 7.903 -23.804 1.00 90.56 104 ASP A O 1
ATOM 858 N N . ASN A 1 105 ? 3.334 10.082 -24.367 1.00 90.88 105 ASN A N 1
ATOM 859 C CA . ASN A 1 105 ? 3.348 10.615 -23.008 1.00 90.88 105 ASN A CA 1
ATOM 860 C C . ASN A 1 105 ? 1.937 10.904 -22.460 1.00 90.88 105 ASN A C 1
ATOM 862 O O . ASN A 1 105 ? 1.821 11.490 -21.386 1.00 90.88 105 ASN A O 1
ATOM 866 N N . SER A 1 106 ? 0.866 10.524 -23.163 1.00 90.06 106 SER A N 1
ATOM 867 C CA . SER A 1 106 ? -0.517 10.744 -22.714 1.00 90.06 106 SER A CA 1
ATOM 868 C C . SER A 1 106 ? -0.846 10.030 -21.393 1.00 90.06 106 SER A C 1
ATOM 870 O O . SER A 1 106 ? -1.559 10.581 -20.558 1.00 90.06 106 SER A O 1
ATOM 872 N N . LEU A 1 107 ? -0.274 8.841 -21.167 1.00 89.06 107 LEU A N 1
ATOM 873 C CA . LEU A 1 107 ? -0.467 8.027 -19.955 1.00 89.06 107 LEU A CA 1
ATOM 874 C C . LEU A 1 107 ? 0.673 8.146 -18.942 1.00 89.06 107 LEU A C 1
ATOM 876 O O . LEU A 1 107 ? 0.909 7.254 -18.128 1.00 89.06 107 LEU A O 1
ATOM 880 N N . LEU A 1 108 ? 1.435 9.225 -19.022 1.00 91.75 108 LEU A N 1
ATOM 881 C CA . LEU A 1 108 ? 2.593 9.421 -18.176 1.00 91.75 108 LEU A CA 1
ATOM 882 C C . LEU A 1 108 ? 2.161 9.605 -16.708 1.00 91.75 108 LEU A C 1
ATOM 884 O O . LEU A 1 108 ? 1.427 10.550 -16.410 1.00 91.75 108 LEU A O 1
ATOM 888 N N . PRO A 1 109 ? 2.617 8.752 -15.773 1.00 93.00 109 PRO A N 1
ATOM 889 C CA . PRO A 1 109 ? 2.175 8.837 -14.388 1.00 93.00 109 PRO A CA 1
ATOM 890 C C . PRO A 1 109 ? 2.731 10.075 -13.680 1.00 93.00 109 PRO A C 1
ATOM 892 O O . PRO A 1 109 ? 3.748 10.667 -14.080 1.00 93.00 109 PRO A O 1
ATOM 895 N N . SER A 1 110 ? 2.057 10.444 -12.591 1.00 93.06 110 SER A N 1
ATOM 896 C CA . SER A 1 110 ? 2.498 11.495 -11.676 1.00 93.06 110 SER A CA 1
ATOM 897 C C . SER A 1 110 ? 3.859 11.160 -11.050 1.00 93.06 110 SER A C 1
ATOM 899 O O . SER A 1 110 ? 4.345 10.030 -11.107 1.00 93.06 110 SER A O 1
ATOM 901 N N . ASN A 1 111 ? 4.524 12.172 -10.490 1.00 93.19 111 ASN A N 1
ATOM 902 C CA . ASN A 1 111 ? 5.791 11.975 -9.792 1.00 93.19 111 ASN A CA 1
ATOM 903 C C . ASN A 1 111 ? 5.534 11.630 -8.325 1.00 93.19 111 ASN A C 1
ATOM 905 O O . ASN A 1 111 ? 4.786 12.332 -7.648 1.00 93.19 111 ASN A O 1
ATOM 909 N N . LEU A 1 112 ? 6.236 10.619 -7.826 1.00 91.75 112 LEU A N 1
ATOM 910 C CA . LEU A 1 112 ? 6.240 10.242 -6.422 1.00 91.75 112 LEU A CA 1
ATOM 911 C C . LEU A 1 112 ? 6.983 11.305 -5.607 1.00 91.75 112 LEU A C 1
ATOM 913 O O . LEU A 1 112 ? 8.153 11.584 -5.887 1.00 91.75 112 LEU A O 1
ATOM 917 N N . THR A 1 113 ? 6.338 11.879 -4.592 1.00 87.81 113 THR A N 1
ATOM 918 C CA . THR A 1 113 ? 6.965 12.827 -3.650 1.00 87.81 113 THR A CA 1
ATOM 919 C C . THR A 1 113 ? 7.246 12.170 -2.297 1.00 87.81 113 THR A C 1
ATOM 921 O O . THR A 1 113 ? 6.910 11.012 -2.066 1.00 87.81 113 THR A O 1
ATOM 924 N N . LYS A 1 114 ? 7.911 12.900 -1.392 1.00 81.62 114 LYS A N 1
ATOM 925 C CA . LYS A 1 114 ? 8.251 12.416 -0.044 1.00 81.62 114 LYS A CA 1
ATOM 926 C C . LYS A 1 114 ? 7.016 12.152 0.824 1.00 81.62 114 LYS A C 1
ATOM 928 O O . LYS A 1 114 ? 7.074 11.293 1.694 1.00 81.62 114 LYS A O 1
ATOM 933 N N . ASP A 1 115 ? 5.942 12.895 0.592 1.00 83.31 115 ASP A N 1
ATOM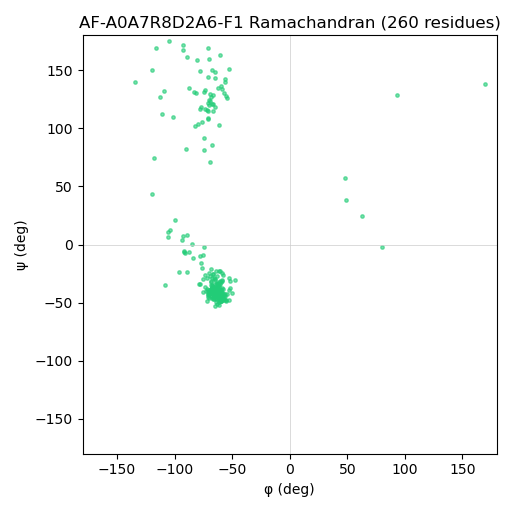 934 C CA . ASP A 1 115 ? 4.731 12.836 1.414 1.00 83.31 115 ASP A CA 1
ATOM 935 C C . ASP A 1 115 ? 3.787 11.714 0.972 1.00 83.31 115 ASP A C 1
ATOM 937 O O . ASP A 1 115 ? 2.719 11.543 1.555 1.00 83.31 115 ASP A O 1
ATOM 941 N N . HIS A 1 116 ? 4.179 10.960 -0.063 1.00 85.12 116 HIS A N 1
ATOM 942 C CA . HIS A 1 116 ? 3.350 9.889 -0.576 1.00 85.12 116 HIS A CA 1
ATOM 943 C C . HIS A 1 116 ? 3.303 8.708 0.391 1.00 85.12 116 HIS A C 1
ATOM 945 O O . HIS A 1 116 ? 4.299 8.351 1.026 1.00 85.12 116 HIS A O 1
ATOM 951 N N . ASN A 1 117 ? 2.142 8.071 0.466 1.00 83.75 117 ASN A N 1
ATOM 952 C CA . ASN A 1 117 ? 1.939 6.852 1.240 1.00 83.75 117 ASN A CA 1
ATOM 953 C C . ASN A 1 117 ? 2.148 5.590 0.367 1.00 83.75 117 ASN A C 1
ATOM 955 O O . ASN A 1 117 ? 2.206 5.684 -0.864 1.00 83.75 117 ASN A O 1
ATOM 959 N N . PRO A 1 118 ? 2.255 4.388 0.968 1.00 87.31 118 PRO A N 1
ATOM 960 C CA . PRO A 1 118 ? 2.469 3.149 0.216 1.00 87.31 118 PRO A CA 1
ATOM 961 C C . PRO A 1 118 ? 1.395 2.841 -0.835 1.00 87.31 118 PRO A C 1
ATOM 963 O O . PRO A 1 118 ? 1.687 2.176 -1.824 1.00 87.31 118 PRO A O 1
ATOM 966 N N . HIS A 1 119 ? 0.165 3.325 -0.664 1.00 85.81 119 HIS A N 1
ATOM 967 C CA . HIS A 1 119 ? -0.863 3.132 -1.679 1.00 85.81 119 HIS A CA 1
ATOM 968 C C . HIS A 1 119 ? -0.678 4.040 -2.889 1.00 85.81 119 HIS A C 1
ATOM 970 O O . HIS A 1 119 ? -0.842 3.581 -4.014 1.00 85.81 119 HIS A O 1
ATOM 976 N N . GLU A 1 120 ? -0.307 5.303 -2.697 1.00 89.69 120 GLU A N 1
ATOM 977 C CA . GLU A 1 120 ? -0.024 6.168 -3.845 1.00 89.69 120 GLU A CA 1
ATOM 978 C C . GLU A 1 120 ? 1.202 5.661 -4.619 1.00 89.69 120 GLU A C 1
ATOM 980 O O . GLU A 1 120 ? 1.245 5.776 -5.843 1.00 89.69 120 GLU A O 1
ATOM 985 N N . LEU A 1 121 ? 2.159 5.019 -3.933 1.00 92.00 121 LEU A N 1
ATOM 986 C CA . LEU A 1 121 ? 3.198 4.234 -4.598 1.00 92.00 121 LEU A CA 1
ATOM 987 C C . LEU A 1 121 ? 2.593 3.089 -5.426 1.00 92.00 121 LEU A C 1
ATOM 989 O O . LEU A 1 121 ? 2.967 2.944 -6.585 1.00 92.00 121 LEU A O 1
ATOM 993 N N . ALA A 1 122 ? 1.669 2.297 -4.876 1.00 91.12 122 ALA A N 1
ATOM 994 C CA . ALA A 1 122 ? 1.036 1.195 -5.606 1.00 91.12 122 ALA A CA 1
ATOM 995 C C . ALA A 1 122 ? 0.277 1.678 -6.859 1.00 91.12 122 ALA A C 1
ATOM 997 O O . ALA A 1 122 ? 0.420 1.092 -7.934 1.00 91.12 122 ALA A O 1
ATOM 998 N N . GLU A 1 123 ? -0.466 2.785 -6.766 1.00 91.62 123 GLU A N 1
ATOM 999 C CA . GLU A 1 123 ? -1.140 3.399 -7.920 1.00 91.62 123 GLU A CA 1
ATOM 1000 C C . GLU A 1 123 ? -0.139 3.948 -8.949 1.00 91.62 123 GLU A C 1
ATOM 1002 O O . GLU A 1 123 ? -0.333 3.798 -10.161 1.00 91.62 123 GLU A O 1
ATOM 1007 N N . LEU A 1 124 ? 0.983 4.519 -8.500 1.00 94.12 124 LEU A N 1
ATOM 1008 C CA . LEU A 1 124 ? 2.069 4.939 -9.384 1.00 94.12 124 LEU A CA 1
ATOM 1009 C C . LEU A 1 124 ? 2.727 3.749 -10.090 1.00 94.12 124 LEU A C 1
ATOM 1011 O O . LEU A 1 124 ? 2.973 3.811 -11.291 1.00 94.12 124 LEU A O 1
ATOM 1015 N N . VAL A 1 125 ? 2.993 2.656 -9.379 1.00 94.88 125 VAL A N 1
ATOM 1016 C CA . VAL A 1 125 ? 3.561 1.425 -9.950 1.00 94.88 125 VAL A CA 1
ATOM 1017 C C . VAL A 1 125 ? 2.606 0.840 -10.987 1.00 94.88 125 VAL A C 1
ATOM 1019 O O . VAL A 1 125 ? 3.032 0.501 -12.091 1.00 94.88 125 VAL A O 1
ATOM 1022 N N . LYS A 1 126 ? 1.309 0.780 -10.672 1.00 94.88 126 LYS A N 1
ATOM 1023 C CA . LYS A 1 126 ? 0.255 0.298 -11.573 1.00 94.88 126 LYS A CA 1
ATOM 1024 C C . LYS A 1 126 ? 0.154 1.149 -12.840 1.00 94.88 126 LYS A C 1
ATOM 1026 O O . LYS A 1 126 ? 0.216 0.612 -13.944 1.00 94.88 126 LYS A O 1
ATOM 1031 N N . SER A 1 127 ? 0.044 2.468 -12.696 1.00 94.94 127 SER A N 1
ATOM 1032 C CA . SER A 1 127 ? -0.024 3.397 -13.833 1.00 94.94 127 SER A CA 1
ATOM 1033 C C . SER A 1 127 ? 1.269 3.402 -14.656 1.00 94.94 127 SER A C 1
ATOM 1035 O O . SER A 1 127 ? 1.212 3.372 -15.887 1.00 94.94 127 SER A O 1
ATOM 1037 N N . PHE A 1 128 ? 2.436 3.341 -14.006 1.00 95.94 128 PHE A N 1
ATOM 1038 C CA . PHE A 1 128 ? 3.717 3.212 -14.697 1.00 95.94 128 PHE A CA 1
ATOM 1039 C C . PHE A 1 128 ? 3.825 1.888 -15.451 1.00 95.94 128 PHE A C 1
ATOM 1041 O O . PHE A 1 128 ? 4.312 1.903 -16.574 1.00 95.94 128 PHE A O 1
ATOM 1048 N N . LYS A 1 129 ? 3.335 0.766 -14.905 1.00 95.81 129 LYS A N 1
ATOM 1049 C CA . LYS A 1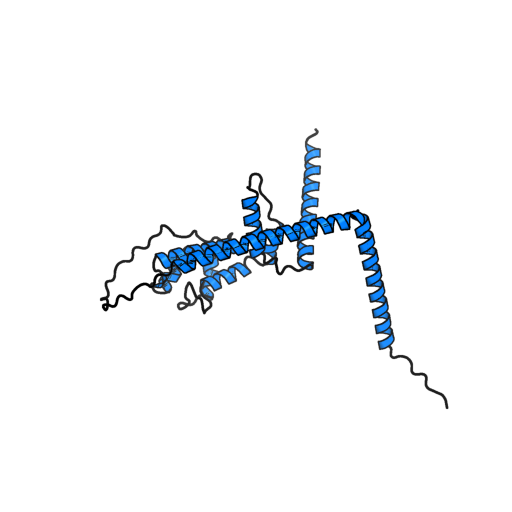 129 ? 3.304 -0.529 -15.607 1.00 95.81 129 LYS A CA 1
ATOM 1050 C C . LYS A 1 129 ? 2.470 -0.447 -16.886 1.00 95.81 129 LYS A C 1
ATOM 1052 O O . LYS A 1 129 ? 2.934 -0.889 -17.932 1.00 95.81 129 LYS A O 1
ATOM 1057 N N . SER A 1 130 ? 1.298 0.189 -16.838 1.00 94.81 130 SER A N 1
ATOM 1058 C CA . SER A 1 130 ? 0.478 0.431 -18.036 1.00 94.81 130 SER A CA 1
ATOM 1059 C C . SER A 1 130 ? 1.215 1.272 -19.083 1.00 94.81 130 SER A C 1
ATOM 1061 O O . SER A 1 130 ? 1.300 0.876 -20.245 1.00 94.81 130 SER A O 1
ATOM 1063 N N . TYR A 1 131 ? 1.814 2.393 -18.666 1.00 95.56 131 TYR A N 1
ATOM 1064 C CA . TYR A 1 131 ? 2.630 3.250 -19.534 1.00 95.56 131 TYR A CA 1
ATOM 1065 C C . TYR A 1 131 ? 3.833 2.501 -20.136 1.00 95.56 131 TYR A C 1
ATOM 1067 O O . TYR A 1 131 ? 4.149 2.672 -21.316 1.00 95.56 131 TYR A O 1
ATOM 1075 N N . PHE A 1 132 ? 4.489 1.665 -19.331 1.00 95.44 132 PHE A N 1
ATOM 1076 C CA . PHE A 1 132 ? 5.662 0.879 -19.693 1.00 95.44 132 PHE A CA 1
ATOM 1077 C C . PHE A 1 132 ? 5.337 -0.140 -20.786 1.00 95.44 132 PHE A C 1
ATOM 1079 O O . PHE A 1 132 ? 6.044 -0.192 -21.791 1.00 95.44 132 PHE A O 1
ATOM 1086 N N . THR A 1 133 ? 4.231 -0.873 -20.637 1.00 94.81 133 THR A N 1
ATOM 1087 C CA . THR A 1 133 ? 3.753 -1.834 -21.640 1.00 94.81 133 THR A CA 1
ATOM 1088 C C . THR A 1 133 ? 3.284 -1.139 -22.918 1.00 94.81 133 THR A C 1
ATOM 1090 O O . THR A 1 133 ? 3.676 -1.542 -24.011 1.00 94.81 133 THR A O 1
ATOM 1093 N N . GLN A 1 134 ? 2.492 -0.064 -22.811 1.00 94.56 134 GLN A N 1
ATOM 1094 C CA . GLN A 1 134 ? 1.971 0.654 -23.984 1.00 94.56 134 GLN A CA 1
ATOM 1095 C C . GLN A 1 134 ? 3.086 1.206 -24.875 1.00 94.56 134 GLN A C 1
ATOM 1097 O O . GLN A 1 134 ? 2.995 1.144 -26.098 1.00 94.56 134 GLN A O 1
ATOM 1102 N N . ASN A 1 135 ? 4.156 1.714 -24.267 1.00 94.94 135 ASN A N 1
ATOM 1103 C CA . ASN A 1 135 ? 5.294 2.272 -24.991 1.00 94.94 135 ASN A CA 1
ATOM 1104 C C . ASN A 1 135 ? 6.374 1.232 -25.330 1.00 94.94 135 ASN A C 1
ATOM 1106 O O . ASN A 1 135 ? 7.447 1.607 -25.803 1.00 94.94 135 ASN A O 1
ATOM 1110 N N . SER A 1 136 ? 6.112 -0.061 -25.091 1.00 94.38 136 SER A N 1
ATOM 1111 C CA . SER A 1 136 ? 7.080 -1.154 -25.270 1.00 94.38 136 SER A CA 1
ATOM 1112 C C . SER A 1 136 ? 8.439 -0.866 -24.610 1.00 94.38 136 SER A C 1
ATOM 1114 O O . SER A 1 136 ? 9.495 -1.153 -25.181 1.00 94.38 136 SER A O 1
ATOM 1116 N N . ILE A 1 137 ? 8.431 -0.235 -23.427 1.00 94.50 137 ILE A N 1
ATOM 1117 C CA . ILE A 1 137 ? 9.659 0.179 -22.729 1.00 94.50 137 ILE A CA 1
ATOM 1118 C C . ILE A 1 137 ? 10.470 -1.045 -22.282 1.00 94.50 137 ILE A C 1
ATOM 1120 O O . ILE A 1 137 ? 11.696 -0.981 -22.211 1.00 94.50 137 ILE A O 1
ATOM 1124 N N . ASP A 1 138 ? 9.811 -2.184 -22.087 1.00 94.56 138 ASP A N 1
ATOM 1125 C CA . ASP A 1 138 ? 10.410 -3.494 -21.818 1.00 94.56 138 ASP A CA 1
ATOM 1126 C C . ASP A 1 138 ? 11.469 -3.907 -22.852 1.00 94.56 138 ASP A C 1
ATOM 1128 O O . ASP A 1 138 ? 12.428 -4.597 -22.507 1.00 94.56 138 ASP A O 1
ATOM 1132 N N . LYS A 1 139 ? 11.347 -3.440 -24.101 1.00 94.56 139 LYS A N 1
ATOM 1133 C CA . LYS A 1 139 ? 12.272 -3.772 -25.198 1.00 94.56 139 LYS A CA 1
ATOM 1134 C C . LYS A 1 139 ? 13.525 -2.899 -25.233 1.00 94.56 139 LYS A C 1
ATOM 1136 O O . LYS A 1 139 ? 14.453 -3.184 -25.989 1.00 94.56 139 LYS A O 1
ATOM 1141 N N . PHE A 1 140 ? 13.563 -1.817 -24.458 1.00 93.94 140 PHE A N 1
ATOM 1142 C CA . PHE A 1 140 ? 14.711 -0.914 -24.420 1.00 93.94 140 PHE A CA 1
ATOM 1143 C C . PHE A 1 140 ? 15.822 -1.484 -23.529 1.00 93.94 140 PHE A C 1
ATOM 1145 O O . PHE A 1 140 ? 15.547 -2.280 -22.634 1.00 93.94 140 PHE A O 1
ATOM 1152 N N . PRO A 1 141 ? 17.085 -1.052 -23.693 1.00 95.19 141 PRO A N 1
ATOM 1153 C CA . PRO A 1 141 ? 18.151 -1.415 -22.763 1.00 95.19 141 PRO A CA 1
ATOM 1154 C C . PRO A 1 141 ? 17.814 -1.023 -21.315 1.00 95.19 141 PRO A C 1
ATOM 1156 O O . PRO A 1 141 ? 17.289 0.066 -21.079 1.00 95.19 141 PRO A O 1
ATOM 1159 N N . LEU A 1 142 ? 18.183 -1.860 -20.337 1.00 94.50 142 LEU A N 1
ATOM 1160 C CA . LEU A 1 142 ? 17.828 -1.678 -18.917 1.00 94.50 142 LEU A CA 1
ATOM 1161 C C . LEU A 1 142 ? 18.135 -0.277 -18.368 1.00 94.50 142 LEU A C 1
ATOM 1163 O O . LEU A 1 142 ? 17.299 0.314 -17.694 1.00 94.50 142 LEU A O 1
ATOM 1167 N N . HIS A 1 143 ? 19.283 0.309 -18.714 1.00 94.56 143 HIS A N 1
ATOM 1168 C CA . HIS A 1 143 ? 19.637 1.660 -18.262 1.00 94.56 143 HIS A CA 1
ATOM 1169 C C . HIS A 1 143 ? 18.651 2.743 -18.755 1.00 94.56 143 HIS A C 1
ATOM 1171 O O . HIS A 1 143 ? 18.390 3.723 -18.049 1.00 94.56 143 HIS A O 1
ATOM 1177 N N . VAL A 1 144 ? 18.069 2.571 -19.949 1.00 94.75 144 VAL A N 1
ATOM 1178 C CA . VAL A 1 144 ? 17.022 3.455 -20.485 1.00 94.75 144 VAL A CA 1
ATOM 1179 C C . VAL A 1 144 ? 15.735 3.248 -19.695 1.00 94.75 144 VAL A C 1
ATOM 1181 O O . VAL A 1 144 ? 15.142 4.225 -19.235 1.00 94.75 144 VAL A O 1
ATOM 1184 N N . GLN A 1 145 ? 15.350 1.991 -19.452 1.00 95.44 145 GLN A N 1
ATOM 1185 C CA . GLN A 1 145 ? 14.183 1.655 -18.629 1.00 95.44 145 GLN A CA 1
ATOM 1186 C C . GLN A 1 145 ? 14.284 2.291 -17.232 1.00 95.44 145 GLN A C 1
ATOM 1188 O O . GLN A 1 145 ? 13.366 2.986 -16.788 1.00 95.44 145 GLN A O 1
ATOM 1193 N N . HIS A 1 146 ? 15.440 2.137 -16.573 1.00 94.94 146 HIS A N 1
ATOM 1194 C CA . HIS A 1 146 ? 15.741 2.745 -15.273 1.00 94.94 146 HIS A CA 1
ATOM 1195 C C . HIS A 1 146 ? 15.609 4.260 -15.319 1.00 94.94 146 HIS A C 1
ATOM 1197 O O . HIS A 1 146 ? 15.013 4.851 -14.426 1.00 94.94 146 HIS A O 1
ATOM 1203 N N . THR A 1 147 ? 16.126 4.901 -16.369 1.00 94.56 147 THR A N 1
ATOM 1204 C CA . THR A 1 147 ? 16.048 6.359 -16.537 1.00 94.56 147 THR A CA 1
ATOM 1205 C C . THR A 1 147 ? 14.598 6.835 -16.625 1.00 94.56 147 THR A C 1
ATOM 1207 O O . THR A 1 147 ? 14.245 7.842 -16.003 1.00 94.56 147 THR A O 1
ATOM 1210 N N . HIS A 1 148 ? 13.736 6.120 -17.355 1.00 94.88 148 HIS A N 1
ATOM 1211 C CA . HIS A 1 148 ? 12.310 6.450 -17.437 1.00 94.88 148 HIS A CA 1
ATOM 1212 C C . HIS A 1 148 ? 11.614 6.340 -16.081 1.00 94.88 148 HIS A C 1
ATOM 1214 O O . HIS A 1 148 ? 10.848 7.238 -15.722 1.00 94.88 148 HIS A O 1
ATOM 1220 N N . PHE A 1 149 ? 11.915 5.292 -15.314 1.00 94.12 149 PHE A N 1
ATOM 1221 C CA . PHE A 1 149 ? 11.327 5.103 -13.992 1.00 94.12 149 PHE A CA 1
ATOM 1222 C C . PHE A 1 149 ? 11.870 6.111 -12.969 1.00 94.12 149 PHE A C 1
ATOM 1224 O O . PHE A 1 149 ? 11.100 6.787 -12.291 1.00 94.12 149 PHE A O 1
ATOM 1231 N N . TYR A 1 150 ? 13.187 6.337 -12.930 1.00 94.31 150 TYR A N 1
ATOM 1232 C CA . TYR A 1 150 ? 13.816 7.317 -12.041 1.00 94.31 150 TYR A CA 1
ATOM 1233 C C . TYR A 1 150 ? 13.299 8.740 -12.251 1.00 94.31 150 TYR A C 1
ATOM 1235 O O . TYR A 1 150 ? 13.258 9.514 -11.297 1.00 94.31 150 TYR A O 1
ATOM 1243 N N . LYS A 1 151 ? 12.887 9.129 -13.461 1.00 94.69 151 LYS A N 1
ATOM 1244 C CA . LYS A 1 151 ? 12.270 10.449 -13.683 1.00 94.69 151 LYS A CA 1
ATOM 1245 C C . LYS A 1 151 ? 10.980 10.648 -12.877 1.00 94.69 151 LYS A C 1
ATOM 1247 O O . LYS A 1 151 ? 10.644 11.794 -12.602 1.00 94.69 151 LYS A O 1
ATOM 1252 N N . ARG A 1 152 ? 10.311 9.561 -12.472 1.00 94.94 152 ARG A N 1
ATOM 1253 C CA . ARG A 1 152 ? 9.073 9.569 -11.675 1.00 94.94 152 ARG A CA 1
ATOM 1254 C C . ARG A 1 152 ? 9.298 9.507 -10.171 1.00 94.94 152 ARG A C 1
ATOM 1256 O O . ARG A 1 152 ? 8.343 9.634 -9.418 1.00 94.94 152 ARG A O 1
ATOM 1263 N N . ILE A 1 153 ? 10.538 9.331 -9.721 1.00 93.50 153 ILE A N 1
ATOM 1264 C CA . ILE A 1 153 ? 10.867 9.159 -8.304 1.00 93.50 153 ILE A CA 1
ATOM 1265 C C . ILE A 1 153 ? 11.594 10.402 -7.787 1.00 93.50 153 ILE A C 1
ATOM 1267 O O . ILE A 1 153 ? 12.571 10.863 -8.384 1.00 93.50 153 ILE A O 1
ATOM 1271 N N . TYR A 1 154 ? 11.162 10.918 -6.634 1.00 93.00 154 TYR A N 1
ATOM 1272 C CA . TYR A 1 154 ? 11.821 12.035 -5.960 1.00 93.00 154 TYR A CA 1
ATOM 1273 C C . TYR A 1 154 ? 13.309 11.772 -5.669 1.00 93.00 154 TYR A C 1
ATOM 1275 O O . TYR A 1 154 ? 13.705 10.693 -5.228 1.00 93.00 154 TYR A O 1
ATOM 1283 N N . ALA A 1 155 ? 14.151 12.794 -5.848 1.00 92.50 155 ALA A N 1
ATOM 1284 C CA . ALA A 1 155 ? 15.608 12.662 -5.829 1.00 92.50 155 ALA A CA 1
ATOM 1285 C C . ALA A 1 155 ? 16.186 12.009 -4.559 1.00 92.50 155 ALA A C 1
ATOM 1287 O O . ALA A 1 155 ? 17.057 11.148 -4.669 1.00 92.50 155 ALA A O 1
ATOM 1288 N N . SER A 1 156 ? 15.689 12.367 -3.369 1.00 89.62 156 SER A N 1
ATOM 1289 C CA . SER A 1 156 ? 16.189 11.790 -2.108 1.00 89.62 156 SER A CA 1
ATOM 1290 C C . SER A 1 156 ? 15.915 10.290 -2.005 1.00 89.62 156 SER A C 1
ATOM 1292 O O . SER A 1 156 ? 16.747 9.527 -1.523 1.00 89.62 156 SER A O 1
ATOM 1294 N N . LEU A 1 157 ? 14.761 9.856 -2.501 1.00 90.31 157 LEU A N 1
ATOM 1295 C CA . LEU A 1 157 ? 14.363 8.459 -2.499 1.00 90.31 157 LEU A CA 1
ATOM 1296 C C . LEU A 1 157 ? 15.190 7.653 -3.504 1.00 90.31 157 LEU A C 1
ATOM 1298 O O . LEU A 1 157 ? 15.661 6.574 -3.159 1.00 90.31 157 LEU A O 1
ATOM 1302 N N . ARG A 1 158 ? 15.485 8.228 -4.681 1.00 93.00 158 ARG A N 1
ATOM 1303 C CA . ARG A 1 158 ? 16.427 7.642 -5.653 1.00 93.00 158 ARG A CA 1
ATOM 1304 C C . ARG A 1 158 ? 17.790 7.368 -5.034 1.00 93.00 158 ARG A C 1
ATOM 1306 O O . ARG A 1 158 ? 18.307 6.267 -5.166 1.00 93.00 158 ARG A O 1
ATOM 1313 N N . ALA A 1 159 ? 18.339 8.345 -4.313 1.00 91.94 159 ALA A N 1
ATOM 1314 C CA . ALA A 1 159 ? 19.630 8.193 -3.647 1.00 91.94 159 ALA A CA 1
ATOM 1315 C C . ALA A 1 159 ? 19.626 7.052 -2.612 1.00 91.94 159 ALA A C 1
ATOM 1317 O O . ALA A 1 159 ? 20.642 6.392 -2.426 1.00 91.94 159 ALA A O 1
ATOM 1318 N N . ARG A 1 160 ? 18.482 6.789 -1.965 1.00 90.88 160 ARG A N 1
ATOM 1319 C CA . ARG A 1 160 ? 18.335 5.722 -0.962 1.00 90.88 160 ARG A CA 1
ATOM 1320 C C . ARG A 1 160 ? 18.170 4.329 -1.562 1.00 90.88 160 ARG A C 1
ATOM 1322 O O . ARG A 1 160 ? 18.611 3.371 -0.938 1.00 90.88 160 ARG A O 1
ATOM 1329 N N . ILE A 1 161 ? 17.518 4.211 -2.718 1.00 92.50 161 ILE A N 1
ATOM 1330 C CA . ILE A 1 161 ? 17.288 2.917 -3.386 1.00 92.50 161 ILE A CA 1
ATOM 1331 C C . ILE A 1 161 ? 18.421 2.543 -4.344 1.00 92.50 161 ILE A C 1
ATOM 1333 O O . ILE A 1 161 ? 18.629 1.363 -4.594 1.00 92.50 161 ILE A O 1
ATOM 1337 N N . SER A 1 162 ? 19.180 3.522 -4.849 1.00 92.69 162 SER A N 1
ATOM 1338 C CA . SER A 1 162 ? 20.261 3.300 -5.816 1.00 92.69 162 SER A CA 1
ATOM 1339 C C . SER A 1 162 ? 21.288 2.238 -5.396 1.00 92.69 162 SER A C 1
ATOM 1341 O O . SER A 1 162 ? 21.713 1.504 -6.282 1.00 92.69 162 SER A O 1
ATOM 1343 N N . PRO A 1 163 ? 21.689 2.098 -4.115 1.00 92.75 163 PRO A N 1
ATOM 1344 C CA . PRO A 1 163 ? 22.607 1.031 -3.703 1.00 92.75 163 PRO A CA 1
ATOM 1345 C C . PRO A 1 163 ? 22.039 -0.386 -3.873 1.00 92.75 163 PRO A C 1
ATOM 1347 O O . PRO A 1 163 ? 22.807 -1.336 -3.982 1.00 92.75 163 PRO A O 1
ATOM 1350 N N . ASN A 1 164 ? 20.711 -0.527 -3.905 1.00 90.81 164 ASN A N 1
ATOM 1351 C CA . ASN A 1 164 ? 20.022 -1.811 -4.039 1.00 90.81 164 ASN A CA 1
ATOM 1352 C C . ASN A 1 164 ? 19.727 -2.170 -5.504 1.00 90.81 164 ASN A C 1
ATOM 1354 O O . ASN A 1 164 ? 19.233 -3.258 -5.776 1.00 90.81 164 ASN A O 1
ATOM 1358 N N . ILE A 1 165 ? 19.988 -1.256 -6.444 1.00 91.44 165 ILE A N 1
ATOM 1359 C CA . ILE A 1 165 ? 19.649 -1.422 -7.859 1.00 91.44 165 ILE A CA 1
ATOM 1360 C C . ILE A 1 165 ? 20.945 -1.579 -8.643 1.00 91.44 165 ILE A C 1
ATOM 1362 O O . ILE A 1 165 ? 21.733 -0.641 -8.770 1.00 91.44 165 ILE A O 1
ATOM 1366 N N . GLN A 1 166 ? 21.161 -2.772 -9.185 1.00 91.00 166 GLN A N 1
ATOM 1367 C CA . GLN A 1 166 ? 22.298 -3.061 -10.049 1.00 91.00 166 GLN A CA 1
ATOM 1368 C C . GLN A 1 166 ? 21.935 -2.762 -11.508 1.00 91.00 166 GLN A C 1
ATOM 1370 O O . GLN A 1 166 ? 20.764 -2.705 -11.880 1.00 91.00 166 GLN A O 1
ATOM 1375 N N . GLY A 1 167 ? 22.942 -2.610 -12.375 1.00 90.31 167 GLY A N 1
ATOM 1376 C CA . GLY A 1 167 ? 22.710 -2.341 -13.802 1.00 90.31 167 GLY A CA 1
ATOM 1377 C C . GLY A 1 167 ? 21.930 -3.446 -14.531 1.00 90.31 167 GLY A C 1
ATOM 1378 O O . GLY A 1 167 ? 21.290 -3.170 -15.542 1.00 90.31 167 GLY A O 1
ATOM 1379 N N . ALA A 1 168 ? 21.955 -4.673 -14.000 1.00 91.81 168 ALA A N 1
ATOM 1380 C CA . ALA A 1 168 ? 21.214 -5.822 -14.517 1.00 91.81 168 ALA A CA 1
ATOM 1381 C C . ALA A 1 168 ? 19.816 -5.995 -13.889 1.00 91.81 168 ALA A C 1
ATOM 1383 O O . ALA A 1 168 ? 19.058 -6.843 -14.346 1.00 91.81 168 ALA A O 1
ATOM 1384 N N . THR A 1 169 ? 19.453 -5.212 -12.866 1.00 93.75 169 THR A N 1
ATOM 1385 C CA . THR A 1 169 ? 18.167 -5.357 -12.171 1.00 93.75 169 THR A CA 1
ATOM 1386 C C . THR A 1 169 ? 17.020 -4.914 -13.087 1.00 93.75 169 THR A C 1
ATOM 1388 O O . THR A 1 169 ? 16.992 -3.751 -13.490 1.00 93.75 169 THR A O 1
ATOM 1391 N N . PRO A 1 170 ? 16.044 -5.767 -13.426 1.00 94.75 170 PRO A N 1
ATOM 1392 C CA . PRO A 1 170 ? 14.889 -5.348 -14.220 1.00 94.75 170 PRO A CA 1
ATOM 1393 C C . PRO A 1 170 ? 13.981 -4.373 -13.445 1.00 94.75 170 PRO A C 1
ATOM 1395 O O . PRO A 1 170 ? 13.891 -4.425 -12.215 1.00 94.75 170 PRO A O 1
ATOM 1398 N N . VAL A 1 171 ? 13.293 -3.465 -14.157 1.00 94.94 171 VAL A N 1
ATOM 1399 C CA . VAL A 1 171 ? 12.343 -2.522 -13.523 1.00 94.94 171 VAL A CA 1
ATOM 1400 C C . VAL A 1 171 ? 11.189 -3.290 -12.879 1.00 94.94 171 VAL A C 1
ATOM 1402 O O . VAL A 1 171 ? 10.901 -3.110 -11.696 1.00 94.94 171 VAL A O 1
ATOM 1405 N N . PHE A 1 172 ? 10.583 -4.182 -13.660 1.00 94.81 172 PHE A N 1
ATOM 1406 C CA . PHE A 1 172 ? 9.549 -5.114 -13.232 1.00 94.81 172 PHE A CA 1
ATOM 1407 C C . PHE A 1 172 ? 10.109 -6.534 -13.294 1.00 94.81 172 PHE A C 1
ATOM 1409 O O . PHE A 1 172 ? 10.627 -6.940 -14.331 1.00 94.81 172 PHE A O 1
ATOM 1416 N N . SER A 1 173 ? 10.006 -7.276 -12.193 1.00 90.00 173 SER A N 1
ATOM 1417 C CA . SER A 1 173 ? 10.415 -8.680 -12.099 1.00 90.00 173 SER A CA 1
ATOM 1418 C C . SER A 1 173 ? 9.332 -9.471 -11.388 1.00 90.00 173 SER A C 1
ATOM 1420 O O . SER A 1 173 ? 8.765 -8.977 -10.415 1.00 90.00 173 SER A O 1
ATOM 1422 N N . GLU A 1 174 ? 9.062 -10.683 -11.861 1.00 85.88 174 GLU A N 1
ATOM 1423 C CA . GLU A 1 174 ? 8.171 -11.632 -11.179 1.00 85.88 174 GLU A CA 1
ATOM 1424 C C . GLU A 1 174 ? 8.951 -12.626 -10.308 1.00 85.88 174 GLU A C 1
ATOM 1426 O O . GLU A 1 174 ? 8.404 -13.170 -9.354 1.00 85.88 174 GLU A O 1
ATOM 1431 N N . VAL A 1 175 ? 10.230 -12.856 -10.629 1.00 82.06 175 VAL A N 1
ATOM 1432 C CA . VAL A 1 175 ? 11.041 -13.946 -10.058 1.00 82.06 175 VAL A CA 1
ATOM 1433 C C . VAL A 1 175 ? 12.099 -13.430 -9.081 1.00 82.06 175 VAL A C 1
ATOM 1435 O O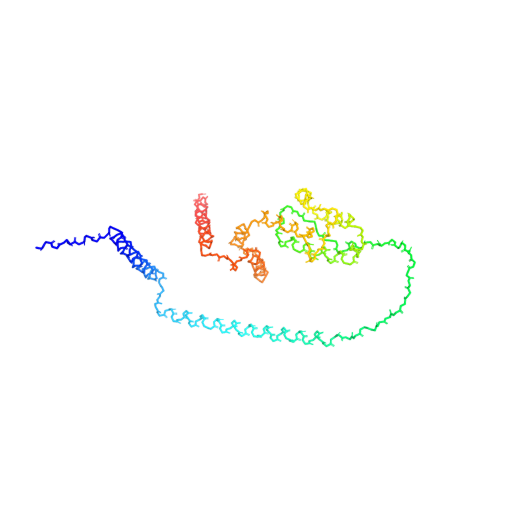 . VAL A 1 175 ? 12.395 -14.084 -8.086 1.00 82.06 175 VAL A O 1
ATOM 1438 N N . GLU A 1 176 ? 12.663 -12.253 -9.351 1.00 80.88 176 GLU A N 1
ATOM 1439 C CA . GLU A 1 176 ? 13.761 -11.667 -8.573 1.00 80.88 176 GLU A CA 1
ATOM 1440 C C . GLU A 1 176 ? 13.347 -10.356 -7.899 1.00 80.88 176 GLU A C 1
ATOM 1442 O O . GLU A 1 176 ? 12.319 -9.761 -8.231 1.00 80.88 176 GLU A O 1
ATOM 1447 N N . ASP A 1 177 ? 14.188 -9.864 -6.987 1.00 84.56 177 ASP A N 1
ATOM 1448 C CA . ASP A 1 177 ? 14.031 -8.549 -6.369 1.00 84.56 177 ASP A CA 1
ATOM 1449 C C . ASP A 1 177 ? 14.246 -7.437 -7.409 1.00 84.56 177 ASP A C 1
ATOM 1451 O O . ASP A 1 177 ? 15.344 -6.918 -7.614 1.00 84.56 177 ASP A O 1
ATOM 1455 N N . GLY A 1 178 ? 13.167 -7.101 -8.115 1.00 87.81 178 GLY A N 1
ATOM 1456 C CA . GLY A 1 178 ? 13.139 -6.032 -9.103 1.00 87.81 178 GLY A CA 1
ATOM 1457 C C . GLY A 1 178 ? 13.226 -4.644 -8.470 1.00 87.81 178 GLY A C 1
ATOM 1458 O O . GLY A 1 178 ? 13.043 -4.453 -7.265 1.00 87.81 178 GLY A O 1
ATOM 1459 N N . PHE A 1 179 ? 13.439 -3.640 -9.317 1.00 92.50 179 PHE A N 1
ATOM 1460 C CA . PHE A 1 179 ? 13.521 -2.239 -8.897 1.00 92.50 179 PHE A CA 1
ATOM 1461 C C . PHE A 1 179 ? 12.290 -1.824 -8.073 1.00 92.50 179 PHE A C 1
ATOM 1463 O O . PHE A 1 179 ? 12.426 -1.222 -7.006 1.00 92.50 179 PHE A O 1
ATOM 1470 N N . VAL A 1 180 ? 11.087 -2.156 -8.555 1.00 93.62 180 VAL A N 1
ATOM 1471 C CA . VAL A 1 180 ? 9.823 -1.830 -7.874 1.00 93.62 180 VAL A CA 1
ATOM 1472 C C . VAL A 1 180 ? 9.773 -2.413 -6.462 1.00 93.62 180 VAL A C 1
ATOM 1474 O O . VAL A 1 180 ? 9.411 -1.697 -5.535 1.00 93.62 180 VAL A O 1
ATOM 1477 N N . LYS A 1 181 ? 10.229 -3.653 -6.268 1.00 93.00 181 LYS A N 1
ATOM 1478 C CA . LYS A 1 181 ? 10.245 -4.285 -4.946 1.00 93.00 181 LYS A CA 1
ATOM 1479 C C . LYS A 1 181 ? 11.203 -3.576 -3.988 1.00 93.00 181 LYS A C 1
ATOM 1481 O O . LYS A 1 181 ? 10.820 -3.235 -2.875 1.00 93.00 181 LYS A O 1
ATOM 1486 N N . ALA A 1 182 ? 12.410 -3.229 -4.445 1.00 92.56 182 ALA A N 1
ATOM 1487 C CA . ALA A 1 182 ? 13.358 -2.449 -3.641 1.00 92.56 182 ALA A CA 1
ATOM 1488 C C . ALA A 1 182 ? 12.794 -1.073 -3.225 1.00 92.56 182 ALA A C 1
ATOM 1490 O O . ALA A 1 182 ? 13.120 -0.545 -2.154 1.00 92.56 182 ALA A O 1
ATOM 1491 N N . LEU A 1 183 ? 11.950 -0.482 -4.075 1.00 92.38 183 LEU A N 1
ATOM 1492 C CA . LEU A 1 183 ? 11.241 0.758 -3.790 1.00 92.38 183 LEU A CA 1
ATOM 1493 C C . LEU A 1 183 ? 10.125 0.553 -2.755 1.00 92.38 183 LEU A C 1
ATOM 1495 O O . LEU A 1 183 ? 10.071 1.303 -1.778 1.00 92.38 183 LEU A O 1
ATOM 1499 N N . GLU A 1 184 ? 9.278 -0.460 -2.939 1.00 91.50 184 GLU A N 1
ATOM 1500 C CA . GLU A 1 184 ? 8.212 -0.847 -2.004 1.00 91.50 184 GLU A CA 1
ATOM 1501 C C . GLU A 1 184 ? 8.772 -1.143 -0.612 1.00 91.50 184 GLU A C 1
ATOM 1503 O O . GLU A 1 184 ? 8.316 -0.556 0.372 1.00 91.50 184 GLU A O 1
ATOM 1508 N N . ASP A 1 185 ? 9.842 -1.933 -0.532 1.00 90.00 185 ASP A N 1
ATOM 1509 C CA . ASP A 1 185 ? 10.529 -2.240 0.719 1.00 90.00 185 ASP A CA 1
ATOM 1510 C C . ASP A 1 185 ? 10.985 -0.962 1.423 1.00 90.00 185 ASP A C 1
ATOM 1512 O O . ASP A 1 185 ? 10.794 -0.808 2.634 1.00 90.00 185 ASP A O 1
ATOM 1516 N N . LYS A 1 186 ? 11.538 0.017 0.693 1.00 89.56 186 LYS A N 1
ATOM 1517 C CA . LYS A 1 186 ? 11.889 1.302 1.313 1.00 89.56 186 LYS A CA 1
ATOM 1518 C C . LYS A 1 186 ? 10.685 2.105 1.767 1.00 89.56 186 LYS A C 1
ATOM 1520 O O . LYS A 1 186 ? 10.787 2.724 2.827 1.00 89.56 186 LYS A O 1
ATOM 1525 N N . PHE A 1 187 ? 9.562 2.076 1.065 1.00 86.06 187 PHE A N 1
ATOM 1526 C CA . PHE A 1 187 ? 8.343 2.722 1.556 1.00 86.06 187 PHE A CA 1
ATOM 1527 C C . PHE A 1 187 ? 7.793 2.064 2.813 1.00 86.06 187 PHE A C 1
ATOM 1529 O O . PHE A 1 187 ? 7.373 2.772 3.726 1.00 86.06 187 PHE A O 1
ATOM 1536 N N . LEU A 1 188 ? 7.869 0.739 2.920 1.00 85.12 188 LEU A N 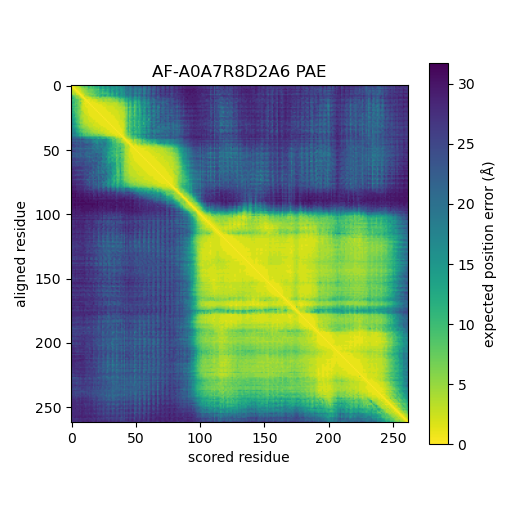1
ATOM 1537 C CA . LEU A 1 188 ? 7.472 0.032 4.137 1.00 85.12 188 LEU A CA 1
ATOM 1538 C C . LEU A 1 188 ? 8.310 0.460 5.350 1.00 85.12 188 LEU A C 1
ATOM 1540 O O . LEU A 1 188 ? 7.771 0.566 6.451 1.00 85.12 188 LEU A O 1
ATOM 1544 N N . HIS A 1 189 ? 9.593 0.777 5.146 1.00 86.19 189 HIS A N 1
ATOM 1545 C CA . HIS A 1 189 ? 10.457 1.330 6.194 1.00 86.19 189 HIS A CA 1
ATOM 1546 C C . HIS A 1 189 ? 10.145 2.800 6.519 1.00 86.19 189 HIS A C 1
ATOM 1548 O O . HIS A 1 189 ? 10.258 3.205 7.674 1.00 86.19 189 HIS A O 1
ATOM 1554 N N . LEU A 1 190 ? 9.793 3.615 5.517 1.00 83.25 190 LEU A N 1
ATOM 1555 C CA . LEU A 1 190 ? 9.481 5.041 5.707 1.00 83.25 190 LEU A CA 1
ATOM 1556 C C . LEU A 1 190 ? 8.111 5.275 6.336 1.00 83.25 190 LEU A C 1
ATOM 1558 O O . LEU A 1 190 ? 7.934 6.251 7.062 1.00 83.25 190 LEU A O 1
ATOM 1562 N N . CYS A 1 191 ? 7.173 4.368 6.091 1.00 84.50 191 CYS A N 1
ATOM 1563 C CA . CYS A 1 191 ? 5.841 4.379 6.669 1.00 84.50 191 CYS A CA 1
ATOM 1564 C C . CYS A 1 191 ? 5.660 3.117 7.520 1.00 84.50 191 CYS A C 1
ATOM 1566 O O . CYS A 1 191 ? 4.969 2.205 7.063 1.00 84.50 191 CYS A O 1
ATOM 1568 N N . PRO A 1 192 ? 6.264 3.023 8.724 1.00 88.69 192 PRO A N 1
ATOM 1569 C CA . PRO A 1 192 ? 6.158 1.838 9.570 1.00 88.69 192 PRO A CA 1
ATOM 1570 C C . PRO A 1 192 ? 4.706 1.423 9.806 1.00 88.69 192 PRO A C 1
ATOM 1572 O O . PRO A 1 192 ? 3.812 2.267 9.866 1.00 88.69 192 PRO A O 1
ATOM 1575 N N . GLN A 1 193 ? 4.471 0.127 10.011 1.00 90.00 193 GLN A N 1
ATOM 1576 C CA . GLN A 1 193 ? 3.126 -0.418 10.234 1.00 90.00 193 GLN A CA 1
ATOM 1577 C C . GLN A 1 193 ? 2.373 0.303 11.360 1.00 90.00 193 GLN A C 1
ATOM 1579 O O . GLN A 1 193 ? 1.193 0.607 11.207 1.00 90.00 193 GLN A O 1
ATOM 1584 N N . PHE A 1 194 ? 3.067 0.662 12.444 1.00 87.75 194 PHE A N 1
ATOM 1585 C CA . PHE A 1 194 ? 2.496 1.463 13.526 1.00 87.75 194 PHE A CA 1
ATOM 1586 C C . PHE A 1 194 ? 1.930 2.804 13.035 1.00 87.75 194 PHE A C 1
ATOM 1588 O O . PHE A 1 194 ? 0.819 3.167 13.409 1.00 87.75 194 PHE A O 1
ATOM 1595 N N . GLN A 1 195 ? 2.660 3.522 12.174 1.00 89.31 195 GLN A N 1
ATOM 1596 C CA . GLN A 1 195 ? 2.196 4.794 11.621 1.00 89.31 195 GLN A CA 1
ATOM 1597 C C . GLN A 1 195 ? 0.976 4.588 10.721 1.00 89.31 195 GLN A C 1
ATOM 1599 O O . GLN A 1 195 ? 0.017 5.336 10.830 1.00 89.31 195 GLN A O 1
ATOM 1604 N N . ARG A 1 196 ? 0.960 3.534 9.896 1.00 92.25 196 ARG A N 1
ATOM 1605 C CA . ARG A 1 196 ? -0.192 3.228 9.027 1.00 92.25 196 ARG A CA 1
ATOM 1606 C C . ARG A 1 196 ? -1.453 2.914 9.836 1.00 92.25 196 ARG A C 1
ATOM 1608 O O . ARG A 1 196 ? -2.535 3.382 9.496 1.00 92.25 196 ARG A O 1
ATOM 1615 N N . ARG A 1 197 ? -1.306 2.163 10.933 1.00 94.00 197 ARG A N 1
ATOM 1616 C CA . ARG A 1 197 ? -2.390 1.902 11.893 1.00 94.00 197 ARG A CA 1
ATOM 1617 C C . ARG A 1 197 ? -2.846 3.190 12.573 1.00 94.00 197 ARG A C 1
ATOM 1619 O O . ARG A 1 197 ? -4.041 3.451 12.634 1.00 94.00 197 ARG A O 1
ATOM 1626 N N . LEU A 1 198 ? -1.909 4.028 13.017 1.00 90.31 198 LEU A N 1
ATOM 1627 C CA . LEU A 1 198 ? -2.231 5.328 13.603 1.00 90.31 198 LEU A CA 1
ATOM 1628 C C . LEU A 1 198 ? -3.012 6.214 12.621 1.00 90.31 198 LEU A C 1
ATOM 1630 O O . LEU A 1 198 ? -4.031 6.781 13.003 1.00 90.31 198 LEU A O 1
ATOM 1634 N N . ASP A 1 199 ? -2.579 6.281 11.362 1.00 91.25 199 ASP A N 1
ATOM 1635 C CA . ASP A 1 199 ? -3.241 7.050 10.307 1.00 91.25 199 ASP A CA 1
ATOM 1636 C C . ASP A 1 199 ? -4.656 6.534 10.023 1.00 91.25 199 ASP A C 1
ATOM 1638 O O . ASP A 1 199 ? -5.534 7.330 9.700 1.00 91.25 199 ASP A O 1
ATOM 1642 N N . PHE A 1 200 ? -4.886 5.220 10.134 1.00 94.88 200 PHE A N 1
ATOM 1643 C CA . PHE A 1 200 ? -6.220 4.626 10.044 1.00 94.88 200 PHE A CA 1
ATOM 1644 C C . PHE A 1 200 ? -7.112 5.087 11.204 1.00 94.88 200 PHE A C 1
ATOM 1646 O O . PHE A 1 200 ? -8.181 5.636 10.958 1.00 94.88 200 PHE A O 1
ATOM 1653 N N . PHE A 1 201 ? -6.660 4.941 12.454 1.00 93.69 201 PHE A N 1
ATOM 1654 C CA . PHE A 1 201 ? -7.451 5.330 13.632 1.00 93.69 201 PHE A CA 1
ATOM 1655 C C . PHE A 1 201 ? -7.687 6.842 13.735 1.00 93.69 201 PHE A C 1
ATOM 1657 O O . PHE A 1 201 ? -8.665 7.283 14.329 1.00 93.69 201 PHE A O 1
ATOM 1664 N N . GLN A 1 202 ? -6.804 7.653 13.154 1.00 92.00 202 GLN A N 1
ATOM 1665 C CA . GLN A 1 202 ? -6.974 9.104 13.082 1.00 92.00 202 GLN A CA 1
ATOM 1666 C C . GLN A 1 202 ? -7.784 9.561 11.862 1.00 92.00 202 GLN A C 1
ATOM 1668 O O . GLN A 1 202 ? -8.076 10.755 11.750 1.00 92.00 202 GLN A O 1
ATOM 1673 N N . TYR A 1 203 ? -8.129 8.657 10.940 1.00 94.69 203 TYR A N 1
ATOM 1674 C CA . TYR A 1 203 ? -8.858 9.015 9.733 1.00 94.69 203 TYR A CA 1
ATOM 1675 C C . TYR A 1 203 ? -10.321 9.313 10.058 1.00 94.69 203 TYR A C 1
ATOM 1677 O O . TYR A 1 203 ? -11.075 8.446 10.489 1.00 94.69 203 TYR A O 1
ATOM 1685 N N . SER A 1 204 ? -10.730 10.554 9.817 1.00 94.00 204 SER A N 1
ATOM 1686 C CA . SER A 1 204 ? -12.095 11.020 10.030 1.00 94.00 204 SER A CA 1
ATOM 1687 C C . SER A 1 204 ? -12.719 11.524 8.732 1.00 94.00 204 SER A C 1
ATOM 1689 O O . SER A 1 204 ? -12.033 12.023 7.832 1.00 94.00 204 SER A O 1
ATOM 1691 N N . GLN A 1 205 ? -14.042 11.390 8.636 1.00 95.94 205 GLN A N 1
ATOM 1692 C CA . GLN A 1 205 ? -14.806 11.932 7.520 1.00 95.94 205 GLN A CA 1
ATOM 1693 C C . GLN A 1 205 ? -14.754 13.460 7.564 1.00 95.94 205 GLN A C 1
ATOM 1695 O O . GLN A 1 205 ? -15.042 14.082 8.589 1.00 95.94 205 GLN A O 1
ATOM 1700 N N . ARG A 1 206 ? -14.394 14.085 6.442 1.00 95.25 206 ARG A N 1
ATOM 1701 C CA . ARG A 1 206 ? -14.386 15.548 6.329 1.00 95.25 206 ARG A CA 1
ATOM 1702 C C . ARG A 1 206 ? -15.806 16.073 6.138 1.00 95.25 206 ARG A C 1
ATOM 1704 O O . ARG A 1 206 ? -16.631 15.428 5.493 1.00 95.25 206 ARG A O 1
ATOM 1711 N N . SER A 1 207 ? -16.073 17.282 6.633 1.00 95.06 207 SER A N 1
ATOM 1712 C CA . SER A 1 207 ? -17.345 17.964 6.368 1.00 95.06 207 SER A CA 1
ATOM 1713 C C . SER A 1 207 ? -17.583 18.081 4.856 1.00 95.06 207 SER A C 1
ATOM 1715 O O . SER A 1 207 ? -16.697 18.513 4.118 1.00 95.06 207 SER A O 1
ATOM 1717 N N . GLY A 1 208 ? -18.754 17.636 4.393 1.00 95.75 208 GLY A N 1
ATOM 1718 C CA . GLY A 1 208 ? -19.119 17.597 2.972 1.00 95.75 208 GLY A CA 1
ATOM 1719 C C . GLY A 1 208 ? -18.558 16.414 2.166 1.00 95.75 208 GLY A C 1
ATOM 1720 O O . GLY A 1 208 ? -18.883 16.285 0.988 1.00 95.75 208 GLY A O 1
ATOM 1721 N N . GLN A 1 209 ? -17.749 15.528 2.758 1.00 96.62 209 GLN A N 1
ATOM 1722 C CA . GLN A 1 209 ? -17.291 14.304 2.092 1.00 96.62 209 GLN A CA 1
ATOM 1723 C C . GLN A 1 209 ? -18.434 13.287 2.004 1.00 96.62 209 GLN A C 1
ATOM 1725 O O . GLN A 1 209 ? -19.094 13.006 3.002 1.00 96.62 209 GLN A O 1
ATOM 1730 N N . SER A 1 210 ? -18.633 12.682 0.829 1.00 97.69 210 SER A N 1
ATOM 1731 C CA . SER A 1 210 ? -19.573 11.564 0.666 1.00 97.69 210 SER A CA 1
ATOM 1732 C C . SER A 1 210 ? -19.190 10.384 1.566 1.00 97.69 210 SER A C 1
ATOM 1734 O O . SER A 1 210 ? -18.016 10.006 1.624 1.00 97.69 210 SER A O 1
ATOM 1736 N N . SER A 1 211 ? -20.177 9.774 2.228 1.00 95.94 211 SER A N 1
ATOM 1737 C CA . SER A 1 211 ? -19.972 8.600 3.084 1.00 95.94 211 SER A CA 1
ATOM 1738 C C . SER A 1 211 ? -19.391 7.421 2.305 1.00 95.94 211 SER A C 1
ATOM 1740 O O . SER A 1 211 ? -18.445 6.801 2.773 1.00 95.94 211 SER A O 1
ATOM 1742 N N . ALA A 1 212 ? -19.871 7.164 1.084 1.00 95.69 212 ALA A N 1
ATOM 1743 C CA . ALA A 1 212 ? -19.351 6.094 0.232 1.00 95.69 212 ALA A CA 1
ATOM 1744 C C . ALA A 1 212 ? -17.857 6.286 -0.078 1.00 95.69 212 ALA A C 1
ATOM 1746 O O . ALA A 1 212 ? -17.069 5.347 0.001 1.00 95.69 212 ALA A O 1
ATOM 1747 N N . TYR A 1 213 ? -17.450 7.525 -0.368 1.00 93.69 213 TYR A N 1
ATOM 1748 C CA . TYR A 1 213 ? -16.044 7.848 -0.606 1.00 93.69 213 TYR A CA 1
ATOM 1749 C C . TYR A 1 213 ? -15.209 7.731 0.677 1.00 93.69 213 TYR A C 1
ATOM 1751 O O . TYR A 1 213 ? -14.070 7.271 0.633 1.00 93.69 213 TYR A O 1
ATOM 1759 N N . PHE A 1 214 ? -15.753 8.135 1.827 1.00 95.50 214 PHE A N 1
ATOM 1760 C CA . PHE A 1 214 ? -15.092 7.956 3.120 1.00 95.50 214 PHE A CA 1
ATOM 1761 C C . PHE A 1 214 ? -14.870 6.474 3.450 1.00 95.50 214 PHE A C 1
ATOM 1763 O O . PHE A 1 214 ? -13.740 6.102 3.754 1.00 95.50 214 PHE A O 1
ATOM 1770 N N . VAL A 1 215 ? -15.902 5.635 3.319 1.00 96.50 215 VAL A N 1
ATOM 1771 C CA . VAL A 1 215 ? -15.830 4.187 3.579 1.00 96.50 215 VAL A CA 1
ATOM 1772 C C . VAL A 1 215 ? -14.804 3.517 2.667 1.00 96.50 215 VAL A C 1
ATOM 1774 O O . VAL A 1 215 ? -13.930 2.821 3.170 1.00 96.50 215 VAL A O 1
ATOM 1777 N N . ALA A 1 216 ? -14.816 3.811 1.362 1.00 94.75 216 ALA A N 1
ATOM 1778 C CA . ALA A 1 216 ? -13.831 3.254 0.432 1.00 94.75 216 ALA A CA 1
ATOM 1779 C C . ALA A 1 216 ? -12.382 3.601 0.833 1.00 94.75 216 ALA A C 1
ATOM 1781 O O . ALA A 1 216 ? -11.504 2.740 0.843 1.00 94.75 216 ALA A O 1
ATOM 1782 N N . ASN A 1 217 ? -12.123 4.853 1.233 1.00 93.56 217 ASN A N 1
ATOM 1783 C CA . ASN A 1 217 ? -10.800 5.254 1.724 1.00 93.56 217 ASN A CA 1
ATOM 1784 C C . ASN A 1 217 ? -10.446 4.602 3.068 1.00 93.56 217 ASN A C 1
ATOM 1786 O O . ASN A 1 217 ? -9.276 4.310 3.323 1.00 93.56 217 ASN A O 1
ATOM 1790 N N . LEU A 1 218 ? -11.434 4.397 3.939 1.00 94.69 218 LEU A N 1
ATOM 1791 C CA . LEU A 1 218 ? -11.249 3.756 5.235 1.00 94.69 218 LEU A CA 1
ATOM 1792 C C . LEU A 1 218 ? -10.861 2.279 5.062 1.00 94.69 218 LEU A C 1
ATOM 1794 O O . LEU A 1 218 ? -9.873 1.849 5.652 1.00 94.69 218 LEU A O 1
ATOM 1798 N N . GLU A 1 219 ? -11.558 1.535 4.201 1.00 95.00 219 GLU A N 1
ATOM 1799 C CA . GLU A 1 219 ? -11.227 0.146 3.838 1.00 95.00 219 GLU A CA 1
ATOM 1800 C C . GLU A 1 219 ? -9.821 0.041 3.243 1.00 95.00 219 GLU A C 1
ATOM 1802 O O . GLU A 1 219 ? -9.004 -0.795 3.635 1.00 95.00 219 GLU A O 1
ATOM 1807 N N . GLN A 1 220 ? -9.492 0.955 2.336 1.00 91.81 220 GLN A N 1
ATOM 1808 C CA . GLN A 1 220 ? -8.179 1.010 1.716 1.00 91.81 220 GLN A CA 1
ATOM 1809 C C . GLN A 1 220 ? -7.064 1.288 2.740 1.00 91.81 220 GLN A C 1
ATOM 1811 O O . GLN A 1 220 ? -5.974 0.714 2.651 1.00 91.81 220 GLN A O 1
ATOM 1816 N N . LYS A 1 221 ? -7.315 2.158 3.726 1.00 92.69 221 LYS A N 1
ATOM 1817 C CA . LYS A 1 221 ? -6.393 2.403 4.846 1.00 92.69 221 LYS A CA 1
ATOM 1818 C C . LYS A 1 221 ? -6.296 1.198 5.779 1.00 92.69 221 LYS A C 1
ATOM 1820 O O . LYS A 1 221 ? -5.191 0.891 6.220 1.00 92.69 221 LYS A O 1
ATOM 1825 N N . ALA A 1 222 ? -7.399 0.494 6.034 1.00 94.62 222 ALA A N 1
ATOM 1826 C CA . ALA A 1 222 ? -7.409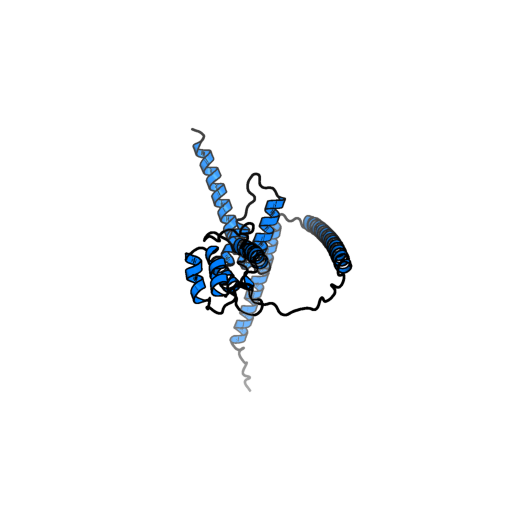 -0.733 6.830 1.00 94.62 222 ALA A CA 1
ATOM 1827 C C . ALA A 1 222 ? -6.507 -1.813 6.214 1.00 94.62 222 ALA A C 1
ATOM 1829 O O . ALA A 1 222 ? -5.673 -2.396 6.912 1.00 94.62 222 ALA A O 1
ATOM 1830 N N . ALA A 1 223 ? -6.607 -2.019 4.897 1.00 92.00 223 ALA A N 1
ATOM 1831 C CA . ALA A 1 223 ? -5.755 -2.956 4.170 1.00 92.00 223 ALA A CA 1
ATOM 1832 C C . ALA A 1 223 ? -4.264 -2.585 4.294 1.00 92.00 223 ALA A C 1
ATOM 1834 O O . ALA A 1 223 ? -3.435 -3.421 4.646 1.00 92.00 223 ALA A O 1
ATOM 1835 N N . GLN A 1 224 ? -3.913 -1.308 4.101 1.00 89.12 224 GLN A N 1
ATOM 1836 C CA . GLN A 1 224 ? -2.527 -0.825 4.241 1.00 89.12 224 GLN A CA 1
ATOM 1837 C C . GLN A 1 224 ? -1.982 -0.935 5.672 1.00 89.12 224 GLN A C 1
ATOM 1839 O O . GLN A 1 224 ? -0.783 -1.154 5.884 1.00 89.12 224 GLN A O 1
ATOM 1844 N N . ALA A 1 225 ? -2.846 -0.746 6.667 1.00 93.19 225 ALA A N 1
ATOM 1845 C CA . ALA A 1 225 ? -2.505 -0.875 8.077 1.00 93.19 225 ALA A CA 1
ATOM 1846 C C . ALA A 1 225 ? -2.357 -2.342 8.524 1.00 93.19 225 ALA A C 1
ATOM 1848 O O . ALA A 1 225 ? -1.869 -2.589 9.632 1.00 93.19 225 ALA A O 1
ATOM 1849 N N . ASN A 1 226 ? -2.729 -3.294 7.657 1.00 93.88 226 ASN A N 1
ATOM 1850 C CA . ASN A 1 226 ? -2.770 -4.725 7.932 1.00 93.88 226 ASN A CA 1
ATOM 1851 C C . ASN A 1 226 ? -3.490 -5.002 9.263 1.00 93.88 226 ASN A C 1
ATOM 1853 O O . ASN A 1 226 ? -2.907 -5.514 10.225 1.00 93.88 226 ASN A O 1
ATOM 1857 N N . LEU A 1 227 ? -4.743 -4.534 9.347 1.00 94.19 227 LEU A N 1
ATOM 1858 C CA . LEU A 1 227 ? -5.549 -4.647 10.565 1.00 94.19 227 LEU A CA 1
ATOM 1859 C C . LEU A 1 227 ? -5.945 -6.089 10.886 1.00 94.19 227 LEU A C 1
ATOM 1861 O O . LEU A 1 227 ? -6.212 -6.376 12.043 1.00 94.19 227 LEU A O 1
ATOM 1865 N N . SER A 1 228 ? -5.927 -7.005 9.917 1.00 94.50 228 SER A N 1
ATOM 1866 C CA . SER A 1 228 ? -6.131 -8.439 10.165 1.00 94.50 228 SER A CA 1
ATOM 1867 C C . SER A 1 228 ? -5.100 -9.037 11.126 1.00 94.50 228 SER A C 1
ATOM 1869 O O . SER A 1 228 ? -5.383 -10.033 11.780 1.00 94.50 228 SER A O 1
ATOM 1871 N N . GLU A 1 229 ? -3.921 -8.422 11.235 1.00 93.88 229 GLU A N 1
ATOM 1872 C CA . GLU A 1 229 ? -2.844 -8.835 12.142 1.00 93.88 229 GLU A CA 1
ATOM 1873 C C . GLU A 1 229 ? -2.729 -7.937 13.385 1.00 93.88 229 GLU A C 1
ATOM 1875 O O . GLU A 1 229 ? -1.704 -7.946 14.072 1.00 93.88 229 GLU A O 1
ATOM 1880 N N . ILE A 1 230 ? -3.718 -7.081 13.663 1.00 94.94 230 ILE A N 1
ATOM 1881 C CA . ILE A 1 230 ? -3.688 -6.265 14.880 1.00 94.94 230 ILE A CA 1
ATOM 1882 C C . ILE A 1 230 ? -4.006 -7.141 16.093 1.00 94.94 230 ILE A C 1
ATOM 1884 O O . ILE A 1 230 ? -4.975 -7.900 16.087 1.00 94.94 230 ILE A O 1
ATOM 1888 N N . ASN A 1 231 ? -3.186 -7.053 17.137 1.00 93.69 231 ASN A N 1
ATOM 1889 C CA . ASN A 1 231 ? -3.459 -7.756 18.385 1.00 93.69 231 ASN A CA 1
ATOM 1890 C C . ASN A 1 231 ? -4.232 -6.855 19.367 1.00 93.69 231 ASN A C 1
ATOM 1892 O O . ASN A 1 231 ? -4.440 -5.659 19.143 1.00 93.69 231 ASN A O 1
ATOM 1896 N N . VAL A 1 232 ? -4.684 -7.453 20.469 1.00 93.12 232 VAL A N 1
ATOM 1897 C CA . VAL A 1 232 ? -5.461 -6.753 21.499 1.00 93.12 232 VAL A CA 1
ATOM 1898 C C . VAL A 1 232 ? -4.642 -5.641 22.164 1.00 93.12 232 VAL A C 1
ATOM 1900 O O . VAL A 1 232 ? -5.182 -4.569 22.431 1.00 93.12 232 VAL A O 1
ATOM 1903 N N . ASP A 1 233 ? -3.345 -5.842 22.391 1.00 90.44 233 ASP A N 1
ATOM 1904 C CA . ASP A 1 233 ? -2.476 -4.841 23.025 1.00 90.44 233 ASP A CA 1
ATOM 1905 C C . ASP A 1 233 ? -2.300 -3.596 22.142 1.00 90.44 233 ASP A C 1
ATOM 1907 O O . ASP A 1 233 ? -2.413 -2.462 22.615 1.00 90.44 233 ASP A O 1
ATOM 1911 N N . ASP A 1 234 ? -2.113 -3.794 20.838 1.00 87.50 234 ASP A N 1
ATOM 1912 C CA . ASP A 1 234 ? -2.054 -2.737 19.833 1.00 87.50 234 ASP A CA 1
ATOM 1913 C C . ASP A 1 234 ? -3.343 -1.903 19.864 1.00 87.50 234 ASP A C 1
ATOM 1915 O O . ASP A 1 234 ? -3.288 -0.671 19.914 1.00 87.50 234 ASP A O 1
ATOM 1919 N N . LEU A 1 235 ? -4.510 -2.562 19.888 1.00 91.06 235 LEU A N 1
ATOM 1920 C CA . LEU A 1 235 ? -5.807 -1.886 19.980 1.00 91.06 235 LEU A CA 1
ATOM 1921 C C . LEU A 1 235 ? -5.909 -1.011 21.234 1.00 91.06 235 LEU A C 1
ATOM 1923 O O . LEU A 1 235 ? -6.354 0.132 21.129 1.00 91.06 235 LEU A O 1
ATOM 1927 N N . HIS A 1 236 ? -5.447 -1.489 22.393 1.00 88.25 236 HIS A N 1
ATOM 1928 C CA . HIS A 1 236 ? -5.426 -0.686 23.621 1.00 88.25 236 HIS A CA 1
ATOM 1929 C C . HIS A 1 236 ? -4.564 0.572 23.473 1.00 88.25 236 HIS A C 1
ATOM 1931 O O . HIS A 1 236 ? -4.980 1.652 23.897 1.00 88.25 236 HIS A O 1
ATOM 1937 N N . VAL A 1 237 ? -3.394 0.469 22.833 1.00 89.19 237 VAL A N 1
ATOM 1938 C CA . VAL A 1 237 ? -2.519 1.626 22.581 1.00 89.19 237 VAL A CA 1
ATOM 1939 C C . VAL A 1 237 ? -3.222 2.668 21.707 1.00 89.19 237 VAL A C 1
ATOM 1941 O O . VAL A 1 237 ? -3.166 3.866 22.007 1.00 89.19 237 VAL A O 1
ATOM 1944 N N . PHE A 1 238 ? -3.899 2.243 20.639 1.00 90.31 238 PHE A N 1
ATOM 1945 C CA . PHE A 1 238 ? -4.599 3.170 19.747 1.00 90.31 238 PHE A CA 1
ATOM 1946 C C . PHE A 1 238 ? -5.852 3.771 20.397 1.00 90.31 238 PHE A C 1
ATOM 1948 O O . PHE A 1 238 ? -6.034 4.988 20.325 1.00 90.31 238 PHE A O 1
ATOM 1955 N N . LEU A 1 239 ? -6.661 2.970 21.097 1.00 87.50 239 LEU A N 1
ATOM 1956 C CA . LEU A 1 239 ? -7.831 3.445 21.847 1.00 87.50 239 LEU A CA 1
ATOM 1957 C C . LEU A 1 239 ? -7.432 4.450 22.931 1.00 87.50 239 LEU A C 1
ATOM 1959 O O . LEU A 1 239 ? -8.012 5.532 23.005 1.00 87.50 239 LEU A O 1
ATOM 1963 N N . GLY A 1 240 ? -6.389 4.152 23.712 1.00 85.12 240 GLY A N 1
ATOM 1964 C CA . GLY A 1 240 ? -5.871 5.066 24.730 1.00 85.12 240 GLY A CA 1
ATOM 1965 C C . GLY A 1 240 ? -5.414 6.403 24.141 1.00 85.12 240 GLY A C 1
ATOM 1966 O O . GLY A 1 240 ? -5.686 7.461 24.709 1.00 85.12 240 GLY A O 1
ATOM 1967 N N . LYS A 1 241 ? -4.777 6.402 22.962 1.00 82.38 241 LYS A N 1
ATOM 1968 C CA . LYS A 1 241 ? -4.428 7.648 22.257 1.00 82.38 241 LYS A CA 1
ATOM 1969 C C . LYS A 1 241 ? -5.652 8.424 21.768 1.00 82.38 241 LYS A C 1
ATOM 1971 O O . LYS A 1 241 ? -5.620 9.653 21.798 1.00 82.38 241 LYS A O 1
ATOM 1976 N N . MET A 1 242 ? -6.702 7.741 21.316 1.00 82.94 242 MET A N 1
ATOM 1977 C CA . MET A 1 242 ? -7.931 8.397 20.859 1.00 82.94 242 MET A CA 1
ATOM 1978 C C . MET A 1 242 ? -8.706 9.037 22.014 1.00 82.94 242 MET A C 1
ATOM 1980 O O . MET A 1 242 ? -9.130 10.182 21.879 1.00 82.94 242 MET A O 1
ATOM 1984 N N . ILE A 1 243 ? -8.820 8.356 23.158 1.00 79.75 243 ILE A N 1
ATOM 1985 C CA . ILE A 1 243 ? -9.496 8.887 24.355 1.00 79.75 243 ILE A CA 1
ATOM 1986 C C . ILE A 1 243 ? -8.804 10.167 24.842 1.00 79.75 243 ILE A C 1
ATOM 1988 O O . ILE A 1 243 ? -9.453 11.199 24.982 1.00 79.75 243 ILE A O 1
ATOM 1992 N N . ASN A 1 244 ? -7.472 10.150 24.971 1.00 73.50 244 ASN A N 1
ATOM 1993 C CA . ASN A 1 244 ? -6.709 11.333 25.390 1.00 73.50 244 ASN A CA 1
ATOM 1994 C C . ASN A 1 244 ? -6.897 12.540 24.452 1.00 73.50 244 ASN A C 1
ATOM 1996 O O . ASN A 1 244 ? -6.818 13.687 24.889 1.00 73.50 244 ASN A O 1
ATOM 2000 N N . LYS A 1 245 ? -7.124 12.298 23.154 1.00 75.75 245 LYS A N 1
ATOM 2001 C CA . LYS A 1 245 ? -7.394 13.368 22.189 1.00 75.75 245 LYS A CA 1
ATOM 2002 C C . LYS A 1 245 ? -8.778 13.988 22.413 1.00 75.75 245 LYS A C 1
ATOM 2004 O O . LYS A 1 245 ? -8.890 15.209 22.402 1.00 75.75 245 LYS A O 1
ATOM 2009 N N . LEU A 1 246 ? -9.797 13.161 22.659 1.00 70.56 246 LEU A N 1
ATOM 2010 C CA . LEU A 1 246 ? -11.158 13.627 22.951 1.00 70.56 246 LEU A CA 1
ATOM 2011 C C . LEU A 1 246 ? -11.206 14.474 24.230 1.00 70.56 246 LEU A C 1
ATOM 2013 O O . LEU A 1 246 ? -11.853 15.519 24.237 1.00 70.56 246 LEU A O 1
ATOM 2017 N N . ASP A 1 247 ? -10.467 14.084 25.271 1.00 70.50 247 ASP A N 1
ATOM 2018 C CA . ASP A 1 247 ? -10.383 14.866 26.512 1.00 70.50 247 ASP A CA 1
ATOM 2019 C C . ASP A 1 247 ? -9.744 16.245 26.282 1.00 70.50 247 ASP A C 1
ATOM 2021 O O . ASP A 1 247 ? -10.191 17.249 26.842 1.00 70.50 247 ASP A O 1
ATOM 2025 N N . TYR A 1 248 ? -8.725 16.334 25.422 1.00 66.75 248 TYR A N 1
ATOM 2026 C CA . TYR A 1 248 ? -8.115 17.614 25.054 1.00 66.75 248 TYR A CA 1
ATOM 2027 C C . TYR A 1 248 ? -9.081 18.521 24.279 1.00 66.75 248 TYR A C 1
ATOM 2029 O O . TYR A 1 248 ? -9.214 19.701 24.614 1.00 66.75 248 TYR A O 1
ATOM 2037 N N . ASP A 1 249 ? -9.777 17.977 23.279 1.00 69.38 249 ASP A N 1
ATOM 2038 C CA . ASP A 1 249 ? -10.693 18.745 22.429 1.00 69.38 249 ASP A CA 1
ATOM 2039 C C . ASP A 1 249 ? -11.929 19.237 23.217 1.00 69.38 249 ASP A C 1
ATOM 2041 O O . ASP A 1 249 ? -12.347 20.390 23.064 1.00 69.38 249 ASP A O 1
ATOM 2045 N N . CYS A 1 250 ? -12.457 18.424 24.142 1.00 61.88 250 CYS A N 1
ATOM 2046 C CA . CYS A 1 250 ? -13.520 18.829 25.070 1.00 61.88 250 CYS A CA 1
ATOM 2047 C C . CYS A 1 250 ? -13.085 19.994 25.974 1.00 61.88 250 CYS A C 1
ATOM 2049 O O . CYS A 1 250 ? -13.821 20.971 26.127 1.00 61.88 250 CYS A O 1
ATOM 2051 N N . ASN A 1 251 ? -11.872 19.941 26.532 1.00 61.22 251 ASN A N 1
ATOM 2052 C CA . ASN A 1 251 ? -11.366 20.990 27.422 1.00 61.22 251 ASN A CA 1
ATOM 2053 C C . ASN A 1 251 ? -11.107 22.322 26.688 1.00 61.22 251 ASN A C 1
ATOM 2055 O O . ASN A 1 251 ? -11.370 23.394 27.238 1.00 61.22 251 ASN A O 1
ATOM 2059 N N . LEU A 1 252 ? -10.660 22.277 25.427 1.00 61.25 252 LEU A N 1
ATOM 2060 C CA . LEU A 1 252 ? -10.493 23.466 24.578 1.00 61.25 252 LEU A CA 1
ATOM 2061 C C . LEU A 1 252 ? -11.834 24.124 24.222 1.00 61.25 252 LEU A C 1
ATOM 2063 O O . LEU A 1 252 ? -11.939 25.354 24.243 1.00 61.25 252 LEU A O 1
ATOM 2067 N N . SER A 1 253 ? -12.872 23.327 23.956 1.00 59.25 253 SER A N 1
ATOM 2068 C CA . SER A 1 253 ? -14.215 23.850 23.685 1.00 59.25 253 SER A CA 1
ATOM 2069 C C . SER A 1 253 ? -14.818 24.565 24.899 1.00 59.25 253 SER A C 1
ATOM 2071 O O . SER A 1 253 ? -15.492 25.580 24.732 1.00 59.25 253 SER A O 1
ATOM 2073 N N . VAL A 1 254 ? -14.572 24.078 26.119 1.00 60.03 254 VAL A N 1
ATOM 2074 C CA . VAL A 1 254 ? -15.078 24.720 27.346 1.00 60.03 254 VAL A CA 1
ATOM 2075 C C . VAL A 1 254 ? -14.334 26.030 27.633 1.00 60.03 254 VAL A C 1
ATOM 2077 O O . VAL A 1 254 ? -14.961 27.021 28.004 1.00 60.03 254 VAL A O 1
ATOM 2080 N N . ALA A 1 255 ? -13.021 26.090 27.391 1.00 60.38 255 ALA A N 1
ATOM 2081 C CA . ALA A 1 255 ? -12.229 27.304 27.604 1.00 60.38 255 ALA A CA 1
ATOM 2082 C C . ALA A 1 255 ? -12.572 28.447 26.621 1.00 60.38 255 ALA A C 1
ATOM 2084 O O . ALA A 1 255 ? -12.521 29.620 27.000 1.00 60.38 255 ALA A O 1
ATOM 2085 N N . GLY A 1 256 ? -12.958 28.123 25.380 1.00 55.31 256 GLY A N 1
ATOM 2086 C CA . GLY A 1 256 ? -13.330 29.112 24.358 1.00 55.31 256 GLY A CA 1
ATOM 2087 C C . GLY A 1 256 ? -14.671 29.815 24.608 1.00 55.31 256 GLY A C 1
ATOM 2088 O O . GLY A 1 256 ? -14.825 30.979 24.245 1.00 55.31 256 GLY A O 1
ATOM 2089 N N . VAL A 1 257 ? -15.623 29.156 25.278 1.00 56.22 257 VAL A N 1
ATOM 2090 C CA . VAL A 1 257 ? -16.940 29.746 25.598 1.00 56.22 257 VAL A CA 1
ATOM 2091 C C . VAL A 1 257 ? -16.843 30.790 26.718 1.00 56.22 257 VAL A C 1
ATOM 2093 O O . VAL A 1 257 ? -17.622 31.739 26.750 1.00 56.22 257 VAL A O 1
ATOM 2096 N N . VAL A 1 258 ? -15.848 30.682 27.602 1.00 55.88 258 VAL A N 1
ATOM 2097 C CA . VAL A 1 258 ? -15.707 31.586 28.758 1.00 55.88 258 VAL A CA 1
ATOM 2098 C C . VAL A 1 258 ? -15.154 32.971 28.371 1.00 55.88 258 VAL A C 1
ATOM 2100 O O . VAL A 1 258 ? -15.389 33.935 29.089 1.00 55.88 258 VAL A O 1
ATOM 2103 N N . HIS A 1 259 ? -14.492 33.121 27.217 1.00 52.91 259 HIS A N 1
ATOM 2104 C CA . HIS A 1 259 ? -13.925 34.408 26.766 1.00 52.91 259 HIS A CA 1
ATOM 2105 C C . HIS A 1 259 ? -14.843 35.245 25.851 1.00 52.91 259 HIS A C 1
ATOM 2107 O O . HIS A 1 259 ? -14.427 36.299 25.378 1.00 52.91 259 HIS A O 1
ATOM 2113 N N . GLY A 1 260 ? -16.081 34.806 25.592 1.00 49.00 260 GLY A N 1
ATOM 2114 C CA . GLY A 1 260 ? -17.045 35.515 24.733 1.00 49.00 260 GLY A CA 1
ATOM 2115 C C . GLY A 1 260 ? -18.187 36.233 25.466 1.00 49.00 260 GLY A C 1
ATOM 2116 O O . GLY A 1 260 ? -19.109 36.701 24.804 1.00 49.00 260 GLY A O 1
ATOM 2117 N N . ILE A 1 261 ? -18.170 36.286 26.805 1.00 50.16 261 ILE A N 1
ATOM 2118 C CA . ILE A 1 261 ? -19.260 36.841 27.641 1.00 50.16 261 ILE A CA 1
ATOM 2119 C C . ILE A 1 261 ? -18.766 38.028 28.493 1.00 50.16 261 ILE A C 1
ATOM 2121 O O . ILE A 1 261 ? -19.082 38.144 29.676 1.00 50.16 261 ILE A O 1
ATOM 2125 N N . THR A 1 262 ? -17.980 38.923 27.900 1.00 46.69 262 THR A N 1
ATOM 2126 C CA . THR A 1 262 ? -17.655 40.239 28.484 1.00 46.69 262 THR A CA 1
ATOM 2127 C C . THR A 1 262 ? -17.754 41.323 27.437 1.00 46.69 262 THR A C 1
ATOM 2129 O O . THR A 1 262 ? -17.182 41.102 26.347 1.00 46.69 262 THR A O 1
#

pLDDT: mean 81.89, std 14.55, range [41.22, 97.69]

Mean predicted aligned error: 16.1 Å